Protein AF-A0A917EUC9-F1 (afdb_monomer_lite)

Radius of gyration: 24.05 Å; chains: 1; bounding box: 67×47×56 Å

Sequence (224 aa):
MANENFSINETIIDKQMNVYKEMVSLYQSEYKRFPTIQEVEQILATALKYQQSIDFKGNEGIEIHDVKIKTTKAKKTQFFKPGDIVAIPLNHGEIYGYGMILSGGPKKQDEDTYIKFTNIFTKEILNIIEFRKKEYKELFLLNCAFGSITARIWKIIGEVPYNPQSFKIPNFLQTLSSTERWVIIGGDVGNKRYAEKKEISELNPFGIFGNGSIEVMLYERFLD

Organism: NCBI:txid1347902

Secondary structure (DSSP, 8-state):
---------HHHHHHHHHHHHHHHHHHHHHHSSPPPHHHHHHHHHHHHHH-TT---TT-TT-----------PPP-PPP--TTEEEEEEEGGGTEEEEEEE-S--TT-TTS--EEEEEEEEESSPPPHHHHHTS---EEEEEEE--HHHHTTSSEEEEE----GGG-----EEEEETTTTEEEEE-SSTT-EEEPPTTTTTTSEEPSEEPHHHHHHHHHHHHH-

pLDDT: mean 82.32, std 14.9, range [30.39, 98.5]

InterPro domains:
  IPR029278 Immunity protein 26 [PF15428] (81-172)

Structure (mmCIF, N/CA/C/O backbone):
data_AF-A0A917EUC9-F1
#
_entry.id   AF-A0A917EUC9-F1
#
loop_
_atom_site.group_PDB
_atom_site.id
_atom_site.type_symbol
_atom_site.label_atom_id
_atom_site.label_alt_id
_atom_site.label_comp_id
_atom_site.label_asym_id
_atom_site.label_en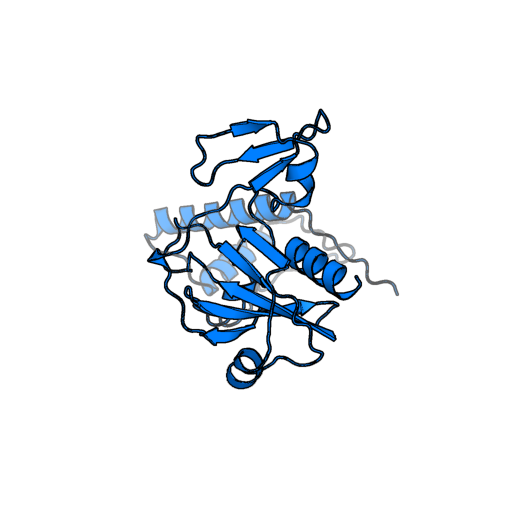tity_id
_atom_site.label_seq_id
_atom_site.pdbx_PDB_ins_code
_atom_site.Cartn_x
_atom_site.Cartn_y
_atom_site.Cartn_z
_atom_site.occupancy
_atom_site.B_iso_or_equiv
_atom_site.auth_seq_id
_atom_site.auth_comp_id
_atom_site.auth_asym_id
_atom_site.auth_atom_id
_atom_site.pdbx_PDB_model_num
ATOM 1 N N . MET A 1 1 ? -36.831 -10.463 0.110 1.00 32.91 1 MET A N 1
ATOM 2 C CA . MET A 1 1 ? -36.818 -9.046 0.528 1.00 32.91 1 MET A CA 1
ATOM 3 C C . MET A 1 1 ? -35.441 -8.507 0.203 1.00 32.91 1 MET A C 1
ATOM 5 O O . MET A 1 1 ? -34.469 -9.041 0.718 1.00 32.91 1 MET A O 1
ATOM 9 N N . ALA A 1 2 ? -35.354 -7.594 -0.763 1.00 30.39 2 ALA A N 1
ATOM 10 C CA . ALA A 1 2 ? -34.088 -7.024 -1.205 1.00 30.39 2 ALA A CA 1
ATOM 11 C C . ALA A 1 2 ? -33.608 -6.001 -0.168 1.00 30.39 2 ALA A C 1
ATOM 13 O O . ALA A 1 2 ? -34.372 -5.120 0.217 1.00 30.39 2 ALA A O 1
ATOM 14 N N . ASN A 1 3 ? -32.363 -6.140 0.290 1.00 32.25 3 ASN A N 1
ATOM 15 C CA . ASN A 1 3 ? -31.683 -5.089 1.038 1.00 32.25 3 ASN A CA 1
ATOM 16 C C . ASN A 1 3 ? -31.398 -3.943 0.063 1.00 32.25 3 ASN A C 1
ATOM 18 O O . ASN A 1 3 ? -30.508 -4.051 -0.780 1.00 32.25 3 ASN A O 1
ATOM 22 N N . GLU A 1 4 ? -32.165 -2.861 0.159 1.00 35.50 4 GLU A N 1
ATOM 23 C CA . GLU A 1 4 ? -31.801 -1.597 -0.472 1.00 35.50 4 GLU A CA 1
ATOM 24 C C . GLU A 1 4 ? -30.543 -1.064 0.222 1.00 35.50 4 GLU A C 1
ATOM 26 O O . GLU A 1 4 ? -30.579 -0.577 1.352 1.00 35.50 4 GLU A O 1
ATOM 31 N N . ASN A 1 5 ? -29.400 -1.197 -0.450 1.00 34.69 5 ASN A N 1
ATOM 32 C CA . ASN A 1 5 ? -28.169 -0.544 -0.034 1.00 34.69 5 ASN A CA 1
ATOM 33 C C . ASN A 1 5 ? -28.348 0.971 -0.194 1.00 34.69 5 ASN A C 1
ATOM 35 O O . ASN A 1 5 ? -28.251 1.503 -1.300 1.00 34.69 5 ASN A O 1
ATOM 39 N N . PHE A 1 6 ? -28.592 1.670 0.915 1.00 40.88 6 PHE A N 1
ATOM 40 C CA . PHE A 1 6 ? -28.474 3.124 0.980 1.00 40.88 6 PHE A CA 1
ATOM 41 C C . PHE A 1 6 ? -27.013 3.514 0.713 1.00 40.88 6 PHE A C 1
ATOM 43 O O . PHE A 1 6 ? -26.151 3.418 1.585 1.00 40.88 6 PHE A O 1
ATOM 50 N N . SER A 1 7 ? -26.725 3.944 -0.513 1.00 42.75 7 SER A N 1
ATOM 51 C CA . SER A 1 7 ? -25.471 4.612 -0.855 1.00 42.75 7 SER A CA 1
ATOM 52 C C . SER A 1 7 ? -25.486 6.008 -0.225 1.00 42.75 7 SER A C 1
ATOM 54 O O . SER A 1 7 ? -26.243 6.885 -0.642 1.00 42.75 7 SER A O 1
ATOM 56 N N . ILE A 1 8 ? -24.685 6.214 0.822 1.00 46.00 8 ILE A N 1
ATOM 57 C CA . ILE A 1 8 ? -24.459 7.547 1.385 1.00 46.00 8 ILE A CA 1
ATOM 58 C C . ILE A 1 8 ? -23.496 8.278 0.440 1.00 46.00 8 ILE A C 1
ATOM 60 O O . ILE A 1 8 ? -22.348 7.873 0.283 1.00 46.00 8 ILE A O 1
ATOM 64 N N . ASN A 1 9 ? -23.978 9.339 -0.209 1.00 58.91 9 ASN A N 1
ATOM 65 C CA . ASN A 1 9 ? -23.193 10.188 -1.109 1.00 58.91 9 ASN A CA 1
ATOM 66 C C . ASN A 1 9 ? -22.055 10.896 -0.338 1.00 58.91 9 ASN A C 1
ATOM 68 O O . ASN A 1 9 ? -22.304 11.473 0.722 1.00 58.91 9 ASN A O 1
ATOM 72 N N . GLU A 1 10 ? -20.834 10.908 -0.883 1.00 59.38 10 GLU A N 1
ATOM 73 C CA . GLU A 1 10 ? -19.650 11.579 -0.310 1.00 59.38 10 GLU A CA 1
ATOM 74 C C . GLU A 1 10 ? -19.914 13.047 0.061 1.00 59.38 10 GLU A C 1
ATOM 76 O O . GLU A 1 10 ? -19.517 13.510 1.126 1.00 59.38 10 GLU A O 1
ATOM 81 N N . THR A 1 11 ? -20.716 13.758 -0.735 1.00 64.56 11 THR A N 1
ATOM 82 C CA . THR A 1 11 ? -21.101 15.152 -0.454 1.00 64.56 11 THR A CA 1
ATOM 83 C C . THR A 1 11 ? -21.934 15.288 0.828 1.00 64.56 11 THR A C 1
ATOM 85 O O . THR A 1 11 ? -21.879 16.310 1.514 1.00 64.56 11 THR A O 1
ATOM 88 N N . ILE A 1 12 ? -22.741 14.278 1.162 1.00 65.31 12 ILE A N 1
ATOM 89 C CA . ILE A 1 12 ? -23.535 14.254 2.399 1.00 65.31 12 ILE A CA 1
ATOM 90 C C . ILE A 1 12 ? -22.614 13.991 3.594 1.00 65.31 12 ILE A C 1
ATOM 92 O O . ILE A 1 12 ? -22.764 14.648 4.626 1.00 65.31 12 ILE A O 1
ATOM 96 N N . ILE A 1 13 ? -21.637 13.095 3.435 1.00 63.81 13 ILE A N 1
ATOM 97 C CA . ILE A 1 13 ? -20.623 12.795 4.455 1.00 63.81 13 ILE A CA 1
ATOM 98 C C . ILE A 1 13 ? -19.806 14.050 4.774 1.00 63.81 13 ILE A C 1
ATOM 100 O O . ILE A 1 13 ? -19.664 14.402 5.943 1.00 63.81 13 ILE A O 1
ATOM 104 N N . ASP A 1 14 ? -19.344 14.776 3.757 1.00 67.44 14 ASP A N 1
ATOM 105 C CA . ASP A 1 14 ? -18.564 16.003 3.941 1.00 67.44 14 ASP A CA 1
ATOM 106 C C . ASP A 1 14 ? -19.355 17.094 4.665 1.00 67.44 14 ASP A C 1
ATOM 108 O O . ASP A 1 14 ? -18.850 17.733 5.592 1.00 67.44 14 ASP A O 1
ATOM 112 N N . LYS A 1 15 ? -20.628 17.283 4.296 1.00 71.38 15 LYS A N 1
ATOM 113 C CA . LYS A 1 15 ? -21.516 18.235 4.979 1.00 71.38 15 LYS A CA 1
ATOM 114 C C . LYS A 1 15 ? -21.714 17.868 6.447 1.00 71.38 15 LYS A C 1
ATOM 116 O O . LYS A 1 15 ? -21.592 18.739 7.304 1.00 71.38 15 LYS A O 1
ATOM 121 N N . GLN A 1 16 ? -21.974 16.597 6.751 1.00 72.75 16 GLN A N 1
ATOM 122 C CA . GLN A 1 16 ? -22.105 16.129 8.134 1.00 72.75 16 GLN A CA 1
ATOM 123 C C . GLN A 1 16 ? -20.800 16.328 8.909 1.00 72.75 16 GLN A C 1
ATOM 125 O O . GLN A 1 16 ? -20.812 16.838 10.027 1.00 72.75 16 GLN A O 1
ATOM 130 N N . MET A 1 17 ? -19.663 15.994 8.301 1.00 71.81 17 MET A N 1
ATOM 131 C CA . MET A 1 17 ? -18.351 16.133 8.924 1.00 71.81 17 MET A CA 1
ATOM 132 C C . MET A 1 17 ? -18.002 17.595 9.228 1.00 71.81 17 MET A C 1
ATOM 134 O O . MET A 1 17 ? -17.393 17.871 10.261 1.00 71.81 17 MET A O 1
ATOM 138 N N . ASN A 1 18 ? -18.432 18.538 8.389 1.00 77.38 18 ASN A N 1
ATOM 139 C CA . ASN A 1 18 ? -18.273 19.967 8.654 1.00 77.38 18 ASN A CA 1
ATOM 140 C C . ASN A 1 18 ? -19.112 20.437 9.848 1.00 77.38 18 ASN A C 1
ATOM 142 O O . ASN A 1 18 ? -18.581 21.143 10.700 1.00 77.38 18 ASN A O 1
ATOM 146 N N . VAL A 1 19 ? -20.359 19.972 9.979 1.00 79.06 19 VAL A N 1
ATOM 147 C CA . VAL A 1 19 ? -21.205 20.266 11.154 1.00 79.06 19 VAL A CA 1
ATOM 148 C C . VAL A 1 19 ? -20.565 19.736 12.442 1.00 79.06 19 VAL A C 1
ATOM 150 O O . VAL A 1 19 ? -20.519 20.439 13.450 1.00 79.06 19 VAL A O 1
ATOM 153 N N . TYR A 1 20 ? -20.004 18.522 12.414 1.00 79.44 20 TYR A N 1
ATOM 154 C CA . TYR A 1 20 ? -19.279 17.974 13.565 1.00 79.44 20 TYR A CA 1
ATOM 155 C C . TYR A 1 20 ? -18.040 18.800 13.926 1.00 79.44 20 TYR A C 1
ATOM 157 O O . TYR A 1 20 ? -17.802 19.057 15.106 1.00 79.44 20 TYR A O 1
ATOM 165 N N . LYS A 1 21 ? -17.256 19.2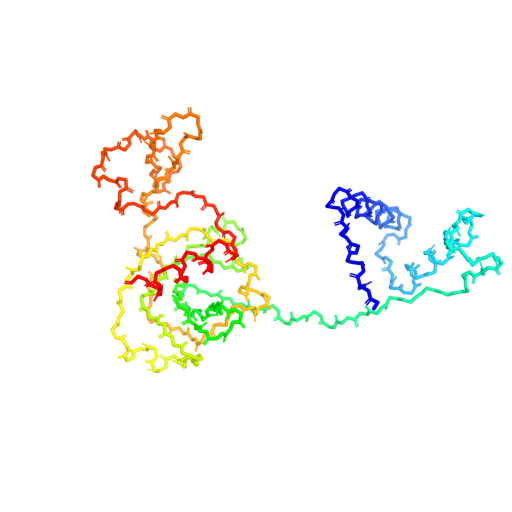30 12.930 1.00 82.25 21 LYS A N 1
ATOM 166 C CA . LYS A 1 21 ? -16.087 20.093 13.156 1.00 82.25 21 LYS A CA 1
ATOM 167 C C . LYS A 1 21 ? -16.493 21.423 13.782 1.00 82.25 21 LYS A C 1
ATOM 169 O O . LYS A 1 21 ? -15.885 21.824 14.767 1.00 82.25 21 LYS A O 1
ATOM 174 N N . GLU A 1 22 ? -17.530 22.062 13.253 1.00 86.75 22 GLU A N 1
ATOM 175 C CA . GLU A 1 22 ? -18.032 23.341 13.752 1.00 86.75 22 GLU A CA 1
ATOM 176 C C . GLU A 1 22 ? -18.546 23.229 15.192 1.00 86.75 22 GLU A C 1
ATOM 178 O O . GLU A 1 22 ? -18.143 24.015 16.048 1.00 86.75 22 GLU A O 1
ATOM 183 N N . MET A 1 23 ? -19.331 22.192 15.503 1.00 86.38 23 MET A N 1
ATOM 184 C CA . MET A 1 23 ? -19.761 21.896 16.874 1.00 86.38 23 MET A CA 1
ATOM 185 C C . MET A 1 23 ? -18.566 21.735 17.823 1.00 86.38 23 MET A C 1
ATOM 187 O O . MET A 1 23 ? -18.569 22.302 18.915 1.00 86.38 23 MET A O 1
ATOM 191 N N . VAL A 1 24 ? -17.539 20.972 17.430 1.00 84.75 24 VAL A N 1
ATOM 192 C CA . VAL A 1 24 ? -16.339 20.775 18.259 1.00 84.75 24 VAL A CA 1
ATOM 193 C C . VAL A 1 24 ? -15.589 22.093 18.449 1.00 84.75 24 VAL A C 1
ATOM 195 O O . VAL A 1 24 ? -15.162 22.383 19.565 1.00 84.75 24 VAL A O 1
ATOM 198 N N . SER A 1 25 ? -15.460 22.910 17.402 1.00 86.12 25 SER A N 1
ATOM 199 C CA . SER A 1 25 ? -14.826 24.228 17.483 1.00 86.12 25 SER A CA 1
ATOM 200 C C . SER A 1 25 ? -15.573 25.178 18.421 1.00 86.12 25 SER A C 1
ATOM 202 O O . SER A 1 25 ? -14.929 25.814 19.254 1.00 86.12 25 SER A O 1
ATOM 204 N N . LEU A 1 26 ? -16.906 25.229 18.350 1.00 89.12 26 LEU A N 1
ATOM 205 C CA . LEU A 1 26 ? -17.744 26.017 19.263 1.00 89.12 26 LEU A CA 1
ATOM 206 C C . LEU A 1 26 ? -17.619 25.523 20.709 1.00 89.12 26 LEU A C 1
ATOM 208 O O . LEU A 1 26 ? -17.442 26.306 21.639 1.00 89.12 26 LEU A O 1
ATOM 212 N N . TYR A 1 27 ? -17.634 24.207 20.916 1.00 91.06 27 TYR A N 1
ATOM 213 C CA . TYR A 1 27 ? -17.444 23.636 22.246 1.00 91.06 27 TYR A CA 1
ATOM 214 C C . TYR A 1 27 ? -16.072 24.017 22.826 1.00 91.06 27 TYR A C 1
ATOM 216 O O . TYR A 1 27 ? -15.947 24.386 23.993 1.00 91.06 27 TYR A O 1
ATOM 224 N N . GLN A 1 28 ? -15.023 23.979 22.005 1.00 89.31 28 GLN A N 1
ATOM 225 C CA . GLN A 1 28 ? -13.681 24.371 22.419 1.00 89.31 28 GLN A CA 1
ATOM 226 C C . GLN A 1 28 ? -13.538 25.865 22.700 1.00 89.31 28 GLN A C 1
ATOM 228 O O . GLN A 1 28 ? -12.804 26.228 23.623 1.00 89.31 28 GLN A O 1
ATOM 233 N N . SER A 1 29 ? -14.191 26.737 21.926 1.00 91.19 29 SER A N 1
ATOM 234 C CA . SER A 1 29 ? -14.115 28.180 22.157 1.00 91.19 29 SER A CA 1
ATOM 235 C C . SER A 1 29 ? -14.714 28.558 23.508 1.00 91.19 29 SER A C 1
ATOM 237 O O . SER A 1 29 ? -14.102 29.361 24.217 1.00 91.19 29 SER A O 1
ATOM 239 N N . GLU A 1 30 ? -15.825 27.923 23.883 1.00 93.12 30 GLU A N 1
ATOM 240 C CA . GLU A 1 30 ? -16.535 2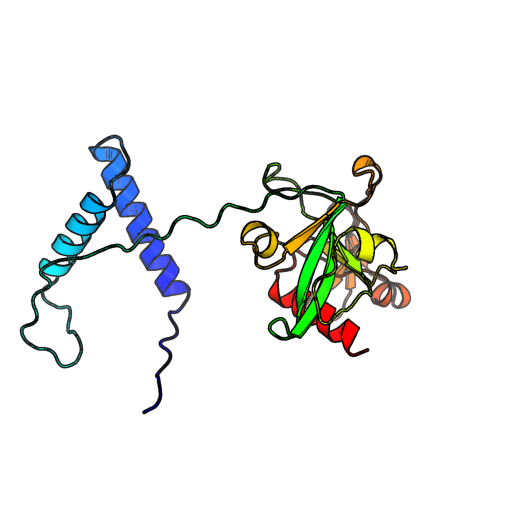8.151 25.145 1.00 93.12 30 GLU A CA 1
ATOM 241 C C . GLU A 1 30 ? -15.841 27.481 26.341 1.00 93.12 30 GLU A C 1
ATOM 243 O O . GLU A 1 30 ? -15.513 28.135 27.329 1.00 93.12 30 GLU A O 1
ATOM 248 N N . TYR A 1 31 ? -15.549 26.180 26.250 1.00 90.25 31 TYR A N 1
ATOM 249 C CA . TYR A 1 31 ? -15.114 25.376 27.401 1.00 90.25 31 TYR A CA 1
ATOM 250 C C . TYR A 1 31 ? -13.599 25.150 27.478 1.00 90.25 31 TYR A C 1
ATOM 252 O O . TYR A 1 31 ? -13.120 24.509 28.414 1.00 90.25 31 TYR A O 1
ATOM 260 N N . LYS A 1 32 ? -12.830 25.647 26.498 1.00 91.94 32 LYS A N 1
ATOM 261 C CA . LYS A 1 32 ? -11.361 25.506 26.395 1.00 91.94 32 LYS A CA 1
ATOM 262 C C . LYS A 1 32 ? -10.856 24.056 26.457 1.00 91.94 32 LYS A C 1
ATOM 264 O O . LYS A 1 32 ? -9.713 23.802 26.828 1.00 91.94 32 LYS A O 1
ATOM 269 N N . ARG A 1 33 ? -11.696 23.095 26.065 1.00 91.56 33 ARG A N 1
ATOM 270 C CA . ARG A 1 33 ? -11.371 21.664 25.953 1.00 91.56 33 ARG A CA 1
ATOM 271 C C . ARG A 1 33 ? -12.246 20.988 24.901 1.00 91.56 33 ARG A C 1
ATOM 273 O O . ARG A 1 33 ? -13.260 21.541 24.492 1.00 91.56 33 ARG A O 1
ATOM 280 N N . PHE A 1 34 ? -11.880 19.773 24.498 1.00 82.94 34 PHE A N 1
ATOM 281 C CA . PHE A 1 34 ? -12.740 18.933 23.660 1.00 82.94 34 PHE A CA 1
ATOM 282 C C . PHE A 1 34 ? -13.935 18.371 24.457 1.00 82.94 34 PHE A C 1
ATOM 284 O O . PHE A 1 34 ? -13.799 18.129 25.667 1.00 82.94 34 PHE A O 1
ATOM 291 N N . PRO A 1 35 ? -15.084 18.131 23.799 1.00 86.50 35 PRO A N 1
ATOM 292 C CA . PRO A 1 35 ? -16.201 17.431 24.416 1.00 86.50 35 PRO A CA 1
ATOM 293 C C . PRO A 1 35 ? -15.865 15.949 24.634 1.00 86.50 35 PRO A C 1
ATOM 295 O O . PRO A 1 35 ? -15.140 15.324 23.855 1.00 86.50 35 PRO A O 1
ATOM 298 N N . THR A 1 36 ? -16.407 15.378 25.701 1.00 90.56 36 THR A N 1
ATOM 299 C CA . THR A 1 36 ? -16.427 13.932 25.951 1.00 90.56 36 THR A CA 1
ATOM 300 C C . THR A 1 36 ? -17.494 13.251 25.091 1.00 90.56 36 THR A C 1
ATOM 302 O O . THR A 1 36 ? -18.388 13.903 24.555 1.00 90.56 36 THR A O 1
ATOM 305 N N . ILE A 1 37 ? -17.433 11.921 24.973 1.00 86.56 37 ILE A N 1
ATOM 306 C CA . ILE A 1 37 ? -18.429 11.148 24.210 1.00 86.56 37 ILE A CA 1
ATOM 307 C C . ILE A 1 37 ? -19.837 11.375 24.770 1.00 86.56 37 ILE A C 1
ATOM 309 O O . ILE A 1 37 ? -20.760 11.616 24.002 1.00 86.56 37 ILE A O 1
ATOM 313 N N . GLN A 1 38 ? -19.982 11.359 26.094 1.00 90.25 38 GLN A N 1
ATOM 314 C CA . GLN A 1 38 ? -21.258 11.564 26.777 1.00 90.25 38 GLN A CA 1
ATOM 315 C C . GLN A 1 38 ? -21.838 12.955 26.494 1.00 90.25 38 GLN A C 1
ATOM 317 O O . GLN A 1 38 ? -23.041 13.109 26.311 1.00 90.25 38 GLN A O 1
ATOM 322 N N . GLU A 1 39 ? -20.984 13.975 26.412 1.00 89.81 39 GLU A N 1
ATOM 323 C CA . GLU A 1 39 ? -21.415 15.335 26.079 1.00 89.81 39 GLU A CA 1
ATOM 324 C C . GLU A 1 39 ? -21.876 15.435 24.623 1.00 89.81 39 GLU A C 1
ATOM 326 O O . GLU A 1 39 ? -22.895 16.066 24.352 1.00 89.81 39 GLU A O 1
ATOM 331 N N . VAL A 1 40 ? -21.189 14.766 23.692 1.00 89.19 40 VAL A N 1
ATOM 332 C CA . VAL A 1 40 ? -21.635 14.689 22.291 1.00 89.19 40 VAL A CA 1
ATOM 333 C C . VAL A 1 40 ? -22.962 13.933 22.178 1.00 89.19 40 VAL A C 1
ATOM 335 O O . VAL A 1 40 ? -23.865 14.403 21.491 1.00 89.19 40 VAL A O 1
ATOM 338 N N . GLU A 1 41 ? -23.116 12.803 22.874 1.00 89.19 41 GLU A N 1
ATOM 339 C CA . GLU A 1 41 ? -24.379 12.052 22.948 1.00 89.19 41 GLU A CA 1
ATOM 340 C C . GLU A 1 41 ? -25.532 12.951 23.409 1.00 89.19 41 GLU A C 1
ATOM 342 O O . GLU A 1 41 ? -26.598 12.967 22.793 1.00 89.19 41 GLU A O 1
ATOM 347 N N . GLN A 1 42 ? -25.304 13.757 24.446 1.00 88.06 42 GLN A N 1
ATOM 348 C CA . GLN A 1 42 ? -26.322 14.638 25.004 1.00 88.06 42 GLN A CA 1
ATOM 349 C C . GLN A 1 42 ? -26.651 15.823 24.089 1.00 88.06 42 GLN A C 1
ATOM 351 O O . GLN A 1 42 ? -27.826 16.173 23.951 1.00 88.06 42 GLN A O 1
ATOM 356 N N . ILE A 1 43 ? -25.652 16.413 23.425 1.00 87.31 43 ILE A N 1
ATOM 357 C CA . ILE A 1 43 ? -25.862 17.467 22.419 1.00 87.31 43 ILE A CA 1
ATOM 358 C C . ILE A 1 43 ? -26.704 16.928 21.259 1.00 87.31 43 ILE A C 1
ATOM 360 O O . ILE A 1 43 ? -27.691 17.557 20.884 1.00 87.31 43 ILE A O 1
ATOM 364 N N . LEU A 1 44 ? -26.371 15.745 20.733 1.00 85.50 44 LEU A N 1
ATOM 365 C CA . LEU A 1 44 ? -27.114 15.115 19.639 1.00 85.50 44 LEU A CA 1
ATOM 366 C C . LEU A 1 44 ? -28.542 14.752 20.052 1.00 85.50 44 LEU A C 1
ATOM 368 O O . LEU A 1 44 ? -29.480 15.076 19.330 1.00 85.50 44 LEU A O 1
ATOM 372 N N . ALA A 1 45 ? -28.728 14.135 21.221 1.00 85.06 45 ALA A N 1
ATOM 373 C CA . ALA A 1 45 ? -30.057 13.813 21.736 1.00 85.06 45 ALA A CA 1
ATOM 374 C C . ALA A 1 45 ? -30.917 15.075 21.891 1.00 85.06 45 ALA A C 1
ATOM 376 O O . ALA A 1 45 ? -32.091 15.077 21.532 1.00 85.06 45 ALA A O 1
ATOM 377 N N . THR A 1 46 ? -30.323 16.166 22.379 1.00 83.50 46 THR A N 1
ATOM 378 C CA . THR A 1 46 ? -31.004 17.457 22.527 1.00 83.50 46 THR A CA 1
ATOM 379 C C . THR A 1 46 ? -31.369 18.048 21.167 1.00 83.50 46 THR A C 1
ATOM 381 O O . THR A 1 46 ? -32.521 18.414 20.953 1.00 83.50 46 THR A O 1
ATOM 384 N N . ALA A 1 47 ? -30.425 18.089 20.224 1.00 81.62 47 ALA A N 1
ATOM 385 C CA . ALA A 1 47 ? -30.652 18.614 18.881 1.00 81.62 47 ALA A CA 1
ATOM 386 C C . ALA A 1 47 ? -31.767 17.853 18.147 1.00 81.62 47 ALA A C 1
ATOM 388 O O . ALA A 1 47 ? -32.669 18.469 17.585 1.00 81.62 47 ALA A O 1
ATOM 389 N N . LEU A 1 48 ? -31.749 16.520 18.219 1.00 77.50 48 LEU A N 1
ATOM 390 C CA . LEU A 1 48 ? -32.753 15.668 17.587 1.00 77.50 48 LEU A CA 1
ATOM 391 C C . LEU A 1 48 ? -34.135 15.797 18.250 1.00 77.50 48 LEU A C 1
ATOM 393 O O . LEU A 1 48 ? -35.137 15.769 17.546 1.00 77.50 48 LEU A O 1
ATOM 397 N N . LYS A 1 49 ? -34.205 16.000 19.576 1.00 75.75 49 LYS A N 1
ATOM 398 C CA . LYS A 1 49 ? -35.465 16.283 20.294 1.00 75.75 49 LYS A CA 1
ATOM 399 C C . LYS A 1 49 ? -36.095 17.615 19.889 1.00 75.75 49 LYS A C 1
ATOM 401 O O . LYS A 1 49 ? -37.313 17.706 19.779 1.00 75.75 49 LYS A O 1
ATOM 406 N N . TYR A 1 50 ? -35.285 18.653 19.678 1.00 72.25 50 TYR A N 1
ATOM 407 C CA . TYR A 1 50 ? -35.783 19.963 19.239 1.00 72.25 50 TYR A CA 1
ATOM 408 C C . TYR A 1 50 ? -36.225 19.977 17.773 1.00 72.25 50 TYR A C 1
ATOM 410 O O . TYR A 1 50 ? -36.957 20.876 17.353 1.00 72.25 50 TYR A O 1
ATOM 418 N N . GLN A 1 51 ? -35.807 18.987 16.988 1.00 66.00 51 GLN A N 1
ATOM 419 C CA . GLN A 1 51 ? -36.157 18.884 15.585 1.00 66.00 51 GLN A CA 1
ATOM 420 C C . GLN A 1 51 ? -37.548 18.246 15.437 1.00 66.00 51 GLN A C 1
ATOM 422 O O . GLN A 1 51 ? -37.693 17.039 15.288 1.00 66.00 51 GLN A O 1
ATOM 427 N N . GLN A 1 52 ? -38.586 19.088 15.447 1.00 55.09 52 GLN A N 1
ATOM 428 C CA . GLN A 1 52 ? -40.007 18.693 15.380 1.00 55.09 52 GLN A CA 1
ATOM 429 C C . GLN A 1 52 ? -40.421 17.947 14.090 1.00 55.09 52 GLN A C 1
ATOM 431 O O . GLN A 1 52 ? -41.571 17.541 13.964 1.00 55.09 52 GLN A O 1
ATOM 436 N N . SER A 1 53 ? -39.519 17.796 13.115 1.00 55.53 53 SER A N 1
ATOM 437 C CA . SER A 1 53 ? -39.822 17.361 11.745 1.00 55.53 53 SER A CA 1
ATOM 438 C C . SER A 1 53 ? -39.024 16.149 11.260 1.00 55.53 53 SER A C 1
ATOM 440 O O . SER A 1 53 ? -38.976 15.899 10.053 1.00 55.53 53 SER A O 1
ATOM 442 N N . ILE A 1 54 ? -38.380 15.389 12.151 1.00 57.69 54 ILE A N 1
ATOM 443 C CA . ILE A 1 54 ? -37.756 14.125 11.737 1.00 57.69 54 ILE A CA 1
ATOM 444 C C . ILE A 1 54 ? -38.864 13.086 11.532 1.00 57.69 54 ILE A C 1
ATOM 446 O O . ILE A 1 54 ? -39.223 12.343 12.441 1.00 57.69 54 ILE A O 1
ATOM 450 N N . ASP A 1 55 ? -39.415 13.057 10.319 1.00 56.56 55 ASP A N 1
ATOM 451 C CA . ASP A 1 55 ? -40.330 12.011 9.870 1.00 56.56 55 ASP A CA 1
ATOM 452 C C . ASP A 1 55 ? -39.530 10.732 9.596 1.00 56.56 55 ASP A C 1
ATOM 454 O O . ASP A 1 55 ? -38.928 10.530 8.533 1.00 56.56 55 ASP A O 1
ATOM 458 N N . PHE A 1 56 ? -39.484 9.860 10.599 1.00 62.75 56 PHE A N 1
ATOM 459 C CA . PHE A 1 56 ? -39.041 8.489 10.414 1.00 62.75 56 PHE A CA 1
ATOM 460 C C . PHE A 1 56 ? -40.116 7.746 9.624 1.00 62.75 56 PHE A C 1
ATOM 462 O O . PHE A 1 56 ? -40.983 7.135 10.245 1.00 62.75 56 PHE A O 1
ATOM 469 N N . LYS A 1 57 ? -40.049 7.807 8.281 1.00 51.16 57 LYS A N 1
ATOM 470 C CA . LYS A 1 57 ? -40.981 7.169 7.325 1.00 51.16 57 LYS A CA 1
ATOM 471 C C . LYS A 1 57 ? -41.831 6.064 7.970 1.00 51.16 57 LYS A C 1
ATOM 473 O O . LYS A 1 57 ? -41.348 4.950 8.174 1.00 51.16 57 LYS A O 1
ATOM 478 N N . GLY A 1 58 ? -43.091 6.384 8.261 1.00 56.50 58 GLY A N 1
ATOM 479 C CA . GLY A 1 58 ? -44.082 5.426 8.759 1.00 56.50 58 GLY A CA 1
ATOM 480 C C . GLY A 1 58 ? -44.180 5.277 10.279 1.00 56.50 58 GLY A C 1
ATOM 481 O O . GLY A 1 58 ? -44.861 4.360 10.727 1.00 56.50 58 GLY A O 1
ATOM 482 N N . ASN A 1 59 ? -43.543 6.146 11.070 1.00 57.69 59 ASN A N 1
ATOM 483 C CA . ASN A 1 59 ? -43.640 6.116 12.528 1.00 57.69 59 ASN A CA 1
ATOM 484 C C . ASN A 1 59 ? -44.043 7.477 13.114 1.00 57.69 59 ASN A C 1
ATOM 486 O O . ASN A 1 59 ? -43.214 8.234 13.622 1.00 57.69 59 ASN A O 1
ATOM 490 N N . GLU A 1 60 ? -45.338 7.779 13.064 1.00 62.31 60 GLU A N 1
ATOM 491 C CA . GLU A 1 60 ? -45.904 8.913 13.796 1.00 62.31 60 GLU A CA 1
ATOM 492 C C . GLU A 1 60 ? -45.793 8.680 15.315 1.00 62.31 60 GLU A C 1
ATOM 494 O O . GLU A 1 60 ? -46.041 7.579 15.808 1.00 62.31 60 GLU A O 1
ATOM 499 N N . GLY A 1 61 ? -45.416 9.718 16.070 1.00 62.75 61 GLY A N 1
ATOM 500 C CA . GLY A 1 61 ? -45.395 9.680 17.539 1.00 62.75 61 GLY A CA 1
ATOM 501 C C . GLY A 1 61 ? -44.150 9.060 18.191 1.00 62.75 61 GLY A C 1
ATOM 502 O O . GLY A 1 61 ? -44.198 8.738 19.376 1.00 62.75 61 GLY A O 1
ATOM 503 N N . ILE A 1 62 ? -43.038 8.893 17.466 1.00 67.56 62 ILE A N 1
ATOM 504 C CA . ILE A 1 62 ? -41.765 8.465 18.070 1.00 67.56 62 ILE A CA 1
ATOM 505 C C . ILE A 1 62 ? -41.029 9.656 18.697 1.00 67.56 62 ILE A C 1
ATOM 507 O O . ILE A 1 62 ? -40.729 10.640 18.025 1.00 67.56 62 ILE A O 1
ATOM 511 N N . GLU A 1 63 ? -40.658 9.517 19.972 1.00 70.81 63 GLU A N 1
ATOM 512 C CA . GLU A 1 63 ? -39.746 10.420 20.679 1.00 70.81 63 GLU A CA 1
ATOM 513 C C . GLU A 1 63 ? -38.345 9.795 20.782 1.00 70.81 63 GLU A C 1
ATOM 515 O O . GLU A 1 63 ? -38.177 8.629 21.150 1.00 70.81 63 GLU A O 1
ATOM 520 N N . ILE A 1 64 ? -37.306 10.579 20.489 1.00 73.38 64 ILE A N 1
ATOM 521 C CA . ILE A 1 64 ? -35.916 10.159 20.693 1.00 73.38 64 ILE A CA 1
ATOM 522 C C . ILE A 1 64 ? -35.566 10.363 22.165 1.00 73.38 64 ILE A C 1
ATOM 524 O O . ILE A 1 64 ? -35.318 11.485 22.595 1.00 73.38 64 ILE A O 1
ATOM 528 N N . HIS A 1 65 ? -35.509 9.287 22.950 1.00 74.38 65 HIS A N 1
ATOM 529 C CA . HIS A 1 65 ? -35.159 9.381 24.372 1.00 74.38 65 HIS A CA 1
ATOM 530 C C . HIS A 1 65 ? -33.653 9.527 24.632 1.00 74.38 65 HIS A C 1
ATOM 532 O O . HIS A 1 65 ? -33.270 10.293 25.521 1.00 74.38 65 HIS A O 1
ATOM 538 N N . ASP A 1 66 ? -32.818 8.816 23.868 1.00 80.00 66 ASP A N 1
ATOM 539 C CA . ASP A 1 66 ? -31.375 8.677 24.097 1.00 80.00 66 ASP A CA 1
ATOM 540 C C . ASP A 1 66 ? -30.615 8.471 22.774 1.00 80.00 66 ASP A C 1
ATOM 542 O O . ASP A 1 66 ? -31.156 7.925 21.810 1.00 80.00 66 ASP A O 1
ATOM 546 N N . VAL A 1 67 ? -29.346 8.883 22.743 1.00 84.75 67 VAL A N 1
ATOM 547 C CA . VAL A 1 67 ? -28.407 8.668 21.632 1.00 84.75 67 VAL A CA 1
ATOM 548 C C . VAL A 1 67 ? -27.151 8.023 22.205 1.00 84.75 67 VAL A C 1
ATOM 550 O O . VAL A 1 67 ? -26.568 8.536 23.155 1.00 84.75 67 VAL A O 1
ATOM 553 N N . LYS A 1 68 ? -26.714 6.901 21.621 1.00 88.06 68 LYS A N 1
ATOM 554 C CA . LYS A 1 68 ? -25.518 6.171 22.064 1.00 88.06 68 LYS A CA 1
ATOM 555 C C . LYS A 1 68 ? -24.473 6.060 20.965 1.00 88.06 68 LYS A C 1
ATOM 557 O O . LYS A 1 68 ? -24.748 5.532 19.887 1.00 88.06 68 LYS A O 1
ATOM 562 N N . ILE A 1 69 ? -23.248 6.470 21.273 1.00 83.38 69 ILE A N 1
ATOM 563 C CA . ILE A 1 69 ? -22.070 6.308 20.427 1.00 83.38 69 ILE A CA 1
ATOM 564 C C . ILE A 1 69 ? -21.345 5.037 20.861 1.00 83.38 69 ILE A C 1
ATOM 566 O O . ILE A 1 69 ? -20.719 4.955 21.919 1.00 83.38 69 ILE A O 1
ATOM 570 N N . LYS A 1 70 ? -21.385 4.017 20.004 1.00 82.06 70 LYS A N 1
ATOM 571 C CA . LYS A 1 70 ? -20.554 2.825 20.187 1.00 82.06 70 LYS A CA 1
ATOM 572 C C . LYS A 1 70 ? -19.150 3.112 19.677 1.00 82.06 70 LYS A C 1
ATOM 574 O O . LYS A 1 70 ? -18.956 3.371 18.494 1.00 82.06 70 LYS A O 1
ATOM 579 N N . THR A 1 71 ? -18.167 3.021 20.567 1.00 72.38 71 THR A N 1
ATOM 580 C CA . THR A 1 71 ? -16.756 3.104 20.190 1.00 72.38 71 THR A CA 1
ATOM 581 C C . THR A 1 71 ? -16.145 1.715 20.095 1.00 72.38 71 THR A C 1
ATOM 583 O O . THR A 1 71 ? -16.420 0.820 20.892 1.00 72.38 71 THR A O 1
ATOM 586 N N . THR A 1 72 ? -15.277 1.530 19.111 1.00 69.56 72 THR A N 1
ATOM 587 C CA . THR A 1 72 ? -14.371 0.384 19.043 1.00 69.56 72 THR A CA 1
ATOM 588 C C . THR A 1 72 ? -12.959 0.895 19.251 1.00 69.56 72 THR A C 1
ATOM 590 O O . THR A 1 72 ? -12.613 1.946 18.709 1.00 69.56 72 THR A O 1
ATOM 593 N N . LYS A 1 73 ? -12.123 0.164 20.002 1.00 61.09 73 LYS A N 1
ATOM 594 C CA . LYS A 1 73 ? -10.698 0.508 20.112 1.00 61.09 73 LYS A CA 1
ATOM 595 C C . LYS A 1 73 ? -10.130 0.681 18.708 1.00 61.09 73 LYS A C 1
ATOM 597 O O . LYS A 1 73 ? -10.255 -0.229 17.886 1.00 61.09 73 LYS A O 1
ATOM 602 N N . ALA A 1 74 ? -9.498 1.827 18.461 1.00 59.03 74 ALA A N 1
ATOM 603 C CA . ALA A 1 74 ? -8.748 2.036 17.236 1.00 59.03 74 ALA A CA 1
ATOM 604 C C . ALA A 1 74 ? -7.803 0.842 17.052 1.00 59.03 74 ALA A C 1
ATOM 606 O O . ALA A 1 74 ? -7.057 0.481 17.972 1.00 59.03 74 ALA A O 1
ATOM 607 N N . LYS A 1 75 ? -7.885 0.172 15.895 1.00 58.31 75 LYS A N 1
ATOM 608 C CA . LYS A 1 75 ? -6.941 -0.899 15.567 1.00 58.31 75 LYS A CA 1
ATOM 609 C C . LYS A 1 75 ? -5.544 -0.298 15.703 1.00 58.31 75 LYS A C 1
ATOM 611 O O . LYS A 1 75 ? -5.293 0.765 15.146 1.00 58.31 75 LYS A O 1
ATOM 616 N N . LYS A 1 76 ? -4.660 -0.942 16.477 1.00 64.06 76 LYS A N 1
ATOM 617 C CA . LYS A 1 76 ? -3.270 -0.487 16.643 1.00 64.06 76 LYS A CA 1
ATOM 618 C C . LYS A 1 76 ? -2.691 -0.211 15.256 1.00 64.06 76 LYS A C 1
ATOM 620 O O . LYS A 1 76 ? -2.523 -1.162 14.492 1.00 64.06 76 LYS A O 1
ATOM 625 N N . THR A 1 77 ? -2.382 1.043 14.950 1.00 74.31 77 THR A N 1
ATOM 626 C CA . THR A 1 77 ? -1.767 1.429 13.681 1.00 74.31 77 THR A CA 1
ATOM 627 C C . THR A 1 77 ? -0.535 0.561 13.453 1.00 74.31 77 THR A C 1
ATOM 629 O O . THR A 1 77 ? 0.296 0.402 14.354 1.00 74.31 77 THR A O 1
ATOM 632 N N . GLN A 1 78 ? -0.451 -0.095 12.301 1.00 83.94 78 GLN A N 1
ATOM 633 C CA . GLN A 1 78 ? 0.759 -0.818 11.939 1.00 83.94 78 GLN A CA 1
ATOM 634 C C . GLN A 1 78 ? 1.811 0.191 11.492 1.00 83.94 78 GLN A C 1
ATOM 636 O O . GLN A 1 78 ? 1.599 0.959 10.557 1.00 83.94 78 GLN A O 1
ATOM 641 N N . PHE A 1 79 ? 2.930 0.209 12.210 1.00 87.81 79 PHE A N 1
ATOM 642 C CA . PHE A 1 79 ? 4.107 0.960 11.804 1.00 87.81 79 PHE A CA 1
ATOM 643 C C . PHE A 1 79 ? 4.871 0.154 10.762 1.00 87.81 79 PHE A C 1
ATOM 645 O O . PHE A 1 79 ? 4.962 -1.067 10.884 1.00 87.81 79 PHE A O 1
ATOM 652 N N . PHE A 1 80 ? 5.414 0.855 9.775 1.00 91.69 80 PHE A N 1
ATOM 653 C CA . PHE A 1 80 ? 6.252 0.282 8.736 1.00 91.69 80 PHE A CA 1
ATOM 654 C C . PHE A 1 80 ? 7.500 1.134 8.532 1.00 91.69 80 PHE A C 1
ATOM 656 O O . PHE A 1 80 ? 7.536 2.308 8.927 1.00 91.69 80 PHE A O 1
ATOM 663 N N . LYS A 1 81 ? 8.514 0.532 7.924 1.00 92.75 81 LYS A N 1
ATOM 664 C CA . LYS A 1 81 ? 9.783 1.160 7.568 1.00 92.75 81 LYS A CA 1
ATOM 665 C C . LYS A 1 81 ? 10.300 0.617 6.228 1.00 92.75 81 LYS A C 1
ATOM 667 O O . LYS A 1 81 ? 9.881 -0.459 5.799 1.00 92.75 81 LYS A O 1
ATOM 672 N N . PRO A 1 82 ? 11.227 1.330 5.572 1.00 94.62 82 PRO A N 1
ATOM 673 C CA . PRO A 1 82 ? 11.935 0.798 4.415 1.00 94.62 82 PRO A CA 1
ATOM 674 C C . PRO A 1 82 ? 12.563 -0.575 4.697 1.00 94.62 82 PRO A C 1
ATOM 676 O O . PRO A 1 82 ? 13.116 -0.793 5.774 1.00 94.62 82 PRO A O 1
ATOM 679 N N . GLY A 1 83 ? 12.480 -1.485 3.727 1.00 94.94 83 GLY A N 1
ATOM 680 C CA . GLY A 1 83 ? 12.905 -2.883 3.839 1.00 94.94 83 GLY A CA 1
ATOM 681 C C . GLY A 1 83 ? 11.810 -3.843 4.312 1.00 94.94 83 GLY A C 1
ATOM 682 O O . GLY A 1 83 ? 11.956 -5.054 4.130 1.00 94.94 83 GLY A O 1
ATOM 683 N N . ASP A 1 84 ? 10.701 -3.345 4.867 1.00 97.00 84 ASP A N 1
ATOM 684 C CA . ASP A 1 84 ? 9.561 -4.193 5.219 1.00 97.00 84 ASP A CA 1
ATOM 685 C C . ASP A 1 84 ? 8.933 -4.816 3.962 1.00 97.00 84 ASP A C 1
ATOM 687 O O . ASP A 1 84 ? 8.730 -4.154 2.941 1.00 97.00 84 ASP A O 1
ATOM 691 N N . ILE A 1 85 ? 8.596 -6.101 4.066 1.00 98.06 85 ILE A N 1
ATOM 692 C CA . ILE A 1 85 ? 7.813 -6.855 3.094 1.00 98.06 85 ILE A CA 1
ATOM 693 C C . ILE A 1 85 ? 6.363 -6.877 3.547 1.00 98.06 85 ILE A C 1
ATOM 695 O O . ILE A 1 85 ? 6.047 -7.280 4.673 1.00 98.06 85 ILE A O 1
ATOM 699 N N . VAL A 1 86 ? 5.478 -6.488 2.641 1.00 97.69 86 VAL A N 1
ATOM 700 C CA . VAL A 1 86 ? 4.039 -6.452 2.843 1.00 97.69 86 VAL A CA 1
ATOM 701 C C . VAL A 1 86 ? 3.354 -7.503 1.972 1.00 97.69 86 VAL A C 1
ATOM 703 O O . VAL A 1 86 ? 3.629 -7.601 0.781 1.00 97.69 86 VAL A O 1
ATOM 706 N N . ALA A 1 87 ? 2.469 -8.291 2.580 1.00 98.19 87 ALA A N 1
ATOM 707 C CA . ALA A 1 87 ? 1.553 -9.201 1.907 1.00 98.19 87 ALA A CA 1
ATOM 708 C C . ALA A 1 87 ? 0.225 -8.490 1.630 1.00 98.19 87 ALA A C 1
ATOM 710 O O . ALA A 1 87 ? -0.357 -7.863 2.524 1.00 98.19 87 ALA A O 1
ATOM 711 N N . ILE A 1 88 ? -0.247 -8.608 0.396 1.00 98.19 88 ILE A N 1
ATOM 712 C CA . ILE A 1 88 ? -1.369 -7.854 -0.158 1.00 98.19 88 ILE A CA 1
ATOM 713 C C . ILE A 1 88 ? -2.444 -8.865 -0.549 1.00 98.19 88 ILE A C 1
ATOM 715 O O . ILE A 1 88 ? -2.177 -9.691 -1.422 1.00 98.19 88 ILE A O 1
ATOM 719 N N . PRO A 1 89 ? -3.621 -8.862 0.099 1.00 96.44 89 PRO A N 1
ATOM 720 C CA . PRO A 1 89 ? -4.711 -9.744 -0.288 1.00 96.44 89 PRO A CA 1
ATOM 721 C C . PRO A 1 89 ? -5.232 -9.348 -1.672 1.00 96.44 89 PRO A C 1
ATOM 723 O O . PRO A 1 89 ? -5.568 -8.193 -1.909 1.00 96.44 89 PRO A O 1
ATOM 726 N N . LEU A 1 90 ? -5.316 -10.322 -2.567 1.00 93.81 90 LEU A N 1
ATOM 727 C CA . LEU A 1 90 ? -5.862 -10.217 -3.914 1.00 93.81 90 LEU A CA 1
ATOM 728 C C . LEU A 1 90 ? -7.074 -11.139 -4.019 1.00 93.81 90 LEU A C 1
ATOM 730 O O . LEU A 1 90 ? -7.165 -12.130 -3.290 1.00 93.81 90 LEU A O 1
ATOM 734 N N . ASN A 1 91 ? -8.004 -10.810 -4.915 1.00 91.69 91 ASN A N 1
ATOM 735 C CA . ASN A 1 91 ? -9.241 -11.568 -5.114 1.00 91.69 91 ASN A CA 1
ATOM 736 C C . ASN A 1 91 ? -9.932 -11.932 -3.785 1.00 91.69 91 ASN A C 1
ATOM 738 O O . ASN A 1 91 ? -10.069 -13.099 -3.431 1.00 91.69 91 ASN A O 1
ATOM 742 N N . HIS A 1 92 ? -10.260 -10.915 -2.981 1.00 85.00 92 HIS A N 1
ATOM 743 C CA . HIS A 1 92 ? -10.881 -11.085 -1.660 1.00 85.00 92 HIS A CA 1
ATOM 744 C C . HIS A 1 92 ? -10.083 -11.946 -0.656 1.00 85.00 92 HIS A C 1
ATOM 746 O O . HIS A 1 92 ? -10.645 -12.446 0.317 1.00 85.00 92 HIS A O 1
ATOM 752 N N . GLY A 1 93 ? -8.764 -12.062 -0.838 1.00 86.31 93 GLY A N 1
ATOM 753 C CA . GLY A 1 93 ? -7.869 -12.789 0.065 1.00 86.31 93 GLY A CA 1
ATOM 754 C C . GLY A 1 93 ? -7.654 -14.257 -0.299 1.00 86.31 93 GLY A C 1
ATOM 755 O O . GLY A 1 93 ? -7.077 -14.987 0.500 1.00 86.31 93 GLY A O 1
ATOM 756 N N . GLU A 1 94 ? -8.082 -14.694 -1.484 1.00 89.75 94 GLU A N 1
ATOM 757 C CA . GLU A 1 94 ? -7.786 -16.040 -1.991 1.00 89.75 94 GLU A CA 1
ATOM 758 C C . GLU A 1 94 ? -6.316 -16.212 -2.399 1.00 89.75 94 GLU A C 1
ATOM 760 O O . GLU A 1 94 ? -5.785 -17.326 -2.410 1.00 89.75 94 GLU A O 1
ATOM 765 N N . ILE A 1 95 ? -5.662 -15.107 -2.765 1.00 97.12 95 ILE A N 1
ATOM 766 C CA . ILE A 1 95 ? -4.270 -15.057 -3.210 1.00 97.12 95 ILE A CA 1
ATOM 767 C C . ILE A 1 95 ? -3.598 -13.852 -2.563 1.00 97.12 95 ILE A C 1
ATOM 769 O O . ILE A 1 95 ? -4.235 -12.841 -2.285 1.00 97.12 95 ILE A O 1
ATOM 773 N N . TYR A 1 96 ? -2.296 -13.948 -2.338 1.00 98.25 96 TYR A N 1
ATOM 774 C CA . TYR A 1 96 ? -1.476 -12.877 -1.802 1.00 98.25 96 TYR A CA 1
ATOM 775 C C . TYR A 1 96 ? -0.365 -12.514 -2.775 1.00 98.25 96 TYR A C 1
ATOM 777 O O . TYR A 1 96 ? 0.426 -13.378 -3.153 1.00 98.25 96 TYR A O 1
ATOM 785 N N . GLY A 1 97 ? -0.305 -11.235 -3.140 1.00 98.25 97 GLY A N 1
ATOM 786 C CA . GLY A 1 97 ? 0.861 -10.611 -3.763 1.00 98.25 97 GLY A CA 1
ATOM 787 C C . GLY A 1 97 ? 1.771 -9.983 -2.708 1.00 98.25 97 GLY A C 1
ATOM 788 O O . GLY A 1 97 ? 1.384 -9.843 -1.543 1.00 98.25 97 GLY A O 1
ATOM 789 N N . TYR A 1 98 ? 2.980 -9.587 -3.103 1.00 98.50 98 TYR A N 1
ATOM 790 C CA . TYR A 1 98 ? 3.957 -9.025 -2.169 1.00 98.50 98 TYR A CA 1
ATOM 791 C C . TYR A 1 98 ? 4.618 -7.760 -2.706 1.00 98.50 98 TYR A C 1
ATOM 793 O O . TYR A 1 98 ? 4.880 -7.623 -3.902 1.00 98.50 98 TYR A O 1
ATOM 801 N N . GLY A 1 99 ? 4.932 -6.846 -1.791 1.00 97.88 99 GLY A N 1
ATOM 802 C CA . GLY A 1 99 ? 5.718 -5.651 -2.072 1.00 97.88 99 GLY A CA 1
ATOM 803 C C . GLY A 1 99 ? 6.775 -5.397 -1.005 1.00 97.88 99 GLY A C 1
ATOM 804 O O . GLY A 1 99 ? 6.638 -5.838 0.134 1.00 97.88 99 GLY A O 1
ATOM 805 N N . MET A 1 100 ? 7.837 -4.685 -1.370 1.00 97.31 100 MET A N 1
ATOM 806 C CA . MET A 1 100 ? 8.874 -4.210 -0.458 1.00 97.31 100 MET A CA 1
ATOM 807 C C . MET A 1 100 ? 8.841 -2.689 -0.399 1.00 97.31 100 MET A C 1
ATOM 809 O O . MET A 1 100 ? 8.883 -2.021 -1.434 1.00 97.31 100 MET A O 1
ATOM 813 N N . ILE A 1 101 ? 8.810 -2.149 0.812 1.00 95.88 101 ILE A N 1
ATOM 814 C CA . ILE A 1 101 ? 8.806 -0.707 1.049 1.00 95.88 101 ILE A CA 1
ATOM 815 C C . ILE A 1 101 ? 10.214 -0.158 0.809 1.00 95.88 101 ILE A C 1
ATOM 817 O O . ILE A 1 101 ? 11.184 -0.650 1.384 1.00 95.88 101 ILE A O 1
ATOM 821 N N . LEU A 1 102 ? 10.329 0.860 -0.039 1.00 94.56 102 LEU A N 1
ATOM 822 C CA . LEU A 1 102 ? 11.596 1.493 -0.419 1.00 94.56 102 LEU A CA 1
ATOM 823 C C . LEU A 1 102 ? 11.831 2.810 0.327 1.00 94.56 102 LEU A C 1
ATOM 825 O O . LEU A 1 102 ? 12.959 3.132 0.689 1.00 94.56 102 LEU A O 1
ATOM 829 N N . SER A 1 103 ? 10.769 3.561 0.607 1.00 92.38 103 SER A N 1
ATOM 830 C CA . SER A 1 103 ? 10.838 4.844 1.314 1.00 92.38 103 SER A CA 1
ATOM 831 C C . SER A 1 103 ? 9.548 5.138 2.081 1.00 92.38 103 SER A C 1
ATOM 833 O O . SER A 1 103 ? 8.566 4.401 1.973 1.00 92.38 103 SER A O 1
ATOM 835 N N . GLY A 1 104 ? 9.549 6.240 2.833 1.00 86.06 104 GLY A N 1
ATOM 836 C CA . GLY A 1 104 ? 8.386 6.715 3.570 1.00 86.06 104 GLY A CA 1
ATOM 837 C C . GLY A 1 104 ? 8.210 6.037 4.928 1.00 86.06 104 GLY A C 1
ATOM 838 O O . GLY A 1 104 ? 9.093 5.345 5.448 1.00 86.06 104 GLY A O 1
ATOM 839 N N . GLY A 1 105 ? 7.060 6.287 5.546 1.00 74.25 105 GLY A N 1
ATOM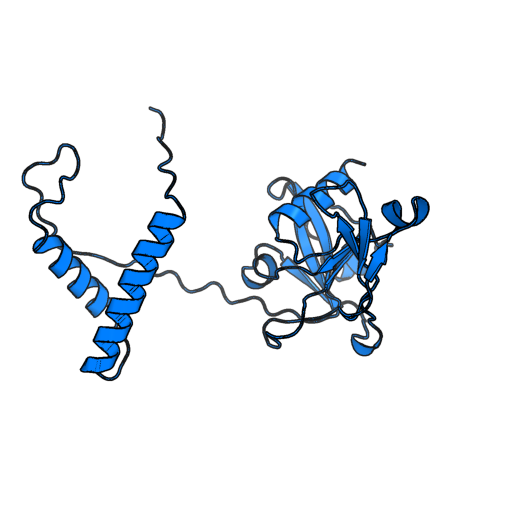 840 C CA . GLY A 1 105 ? 6.729 5.782 6.873 1.00 74.25 105 GLY A CA 1
ATOM 841 C C . GLY A 1 105 ? 5.753 6.697 7.606 1.00 74.25 105 GLY A C 1
ATOM 842 O O . GLY A 1 105 ? 5.801 7.913 7.444 1.00 74.25 105 GLY A O 1
ATOM 843 N N . PRO A 1 106 ? 4.923 6.169 8.519 1.00 66.56 106 PRO A N 1
ATOM 844 C CA . PRO A 1 106 ? 3.919 6.968 9.226 1.00 66.56 106 PRO A CA 1
ATOM 845 C C . PRO A 1 106 ? 4.529 8.017 10.176 1.00 66.56 106 PRO A C 1
ATOM 847 O O . PRO A 1 106 ? 3.818 8.890 10.666 1.00 66.56 106 PRO A O 1
ATOM 850 N N . LYS A 1 107 ? 5.840 7.937 10.455 1.00 67.25 107 LYS A N 1
ATOM 851 C CA . LYS A 1 107 ? 6.595 8.937 11.231 1.00 67.25 107 LYS A CA 1
ATOM 852 C C . LYS A 1 107 ? 7.163 10.078 10.381 1.00 67.25 107 LYS A C 1
ATOM 854 O O . LYS A 1 107 ? 7.658 11.044 10.948 1.00 67.25 107 LYS A O 1
ATOM 859 N N . LYS A 1 108 ? 7.122 9.954 9.056 1.00 67.06 108 LYS A N 1
ATOM 860 C CA . LYS A 1 108 ? 7.667 10.917 8.104 1.00 67.06 108 LYS A CA 1
ATOM 861 C C . LYS A 1 108 ? 6.561 11.323 7.135 1.00 67.06 108 LYS A C 1
ATOM 863 O O . LYS A 1 108 ? 6.511 10.850 6.009 1.00 67.06 108 LYS A O 1
ATOM 868 N N . GLN A 1 109 ? 5.630 12.135 7.634 1.00 57.97 109 GLN A N 1
ATOM 869 C CA . GLN A 1 109 ? 4.390 12.472 6.924 1.00 57.97 109 GLN A CA 1
ATOM 870 C C . GLN A 1 109 ? 4.627 13.214 5.598 1.00 57.97 109 GLN A C 1
ATOM 872 O O . GLN A 1 109 ? 3.762 13.157 4.732 1.00 57.97 109 GLN A O 1
ATOM 877 N N . ASP A 1 110 ? 5.805 13.821 5.428 1.00 63.09 110 ASP A N 1
ATOM 878 C CA . ASP A 1 110 ? 6.188 14.565 4.223 1.00 63.09 110 ASP A CA 1
ATOM 879 C C . ASP A 1 110 ? 6.976 13.723 3.198 1.00 63.09 110 ASP A C 1
ATOM 881 O O . ASP A 1 110 ? 7.337 14.229 2.139 1.00 63.09 110 ASP A O 1
ATOM 885 N N . GLU A 1 111 ? 7.282 12.451 3.494 1.00 75.94 111 GLU A N 1
ATOM 886 C CA . GLU A 1 111 ? 7.991 11.565 2.561 1.00 75.94 111 GLU A CA 1
ATOM 887 C C . GLU A 1 111 ? 7.014 10.647 1.812 1.00 75.94 111 GLU A C 1
ATOM 889 O O . GLU A 1 111 ? 6.285 9.853 2.416 1.00 75.94 111 GLU A O 1
ATOM 894 N N . ASP A 1 112 ? 7.072 10.698 0.478 1.00 87.62 112 ASP A N 1
ATOM 895 C CA . ASP A 1 112 ? 6.397 9.745 -0.405 1.00 87.62 112 ASP A CA 1
ATOM 896 C C . ASP A 1 112 ? 6.745 8.291 -0.039 1.00 87.62 112 ASP A C 1
ATOM 898 O O . ASP A 1 112 ? 7.894 7.941 0.274 1.00 87.62 112 ASP A O 1
ATOM 902 N N . THR A 1 113 ? 5.744 7.412 -0.122 1.00 92.00 113 THR A N 1
ATOM 903 C CA . THR A 1 113 ? 5.912 5.980 0.148 1.00 92.00 113 THR A CA 1
ATOM 904 C C . THR A 1 113 ? 6.041 5.221 -1.163 1.00 92.00 113 THR A C 1
ATOM 906 O O . THR A 1 113 ? 5.044 4.902 -1.806 1.00 92.00 113 THR A O 1
ATOM 909 N N . TYR A 1 114 ? 7.272 4.893 -1.550 1.00 93.88 114 TYR A N 1
ATOM 910 C CA . TYR A 1 114 ? 7.525 4.058 -2.719 1.00 93.88 114 TYR A CA 1
ATOM 911 C C . TYR A 1 114 ? 7.561 2.579 -2.331 1.00 93.88 114 TYR A C 1
ATOM 913 O O . TYR A 1 114 ? 8.224 2.188 -1.365 1.00 93.88 114 TYR A O 1
ATOM 921 N N . ILE A 1 115 ? 6.865 1.744 -3.101 1.00 96.06 115 ILE A N 1
ATOM 922 C CA . ILE A 1 115 ? 6.826 0.289 -2.920 1.00 96.06 115 ILE A CA 1
ATOM 923 C C . ILE A 1 115 ? 7.171 -0.363 -4.257 1.00 96.06 115 ILE A C 1
ATOM 925 O O . ILE A 1 115 ? 6.590 -0.009 -5.284 1.00 96.06 115 ILE A O 1
ATOM 929 N N . LYS A 1 116 ? 8.101 -1.326 -4.240 1.00 96.38 116 LYS A N 1
ATOM 930 C CA . LYS A 1 116 ? 8.297 -2.247 -5.370 1.00 96.38 116 LYS A CA 1
ATOM 931 C C . LYS A 1 116 ? 7.475 -3.505 -5.161 1.00 96.38 116 LYS A C 1
ATOM 933 O O . LYS A 1 116 ? 7.514 -4.093 -4.081 1.00 96.38 116 LYS A O 1
ATOM 938 N N . PHE A 1 117 ? 6.774 -3.940 -6.191 1.00 98.00 117 PHE A N 1
ATOM 939 C CA . PHE A 1 117 ? 5.930 -5.126 -6.171 1.00 98.00 117 PHE A CA 1
ATOM 940 C C . PHE A 1 117 ? 6.630 -6.286 -6.868 1.00 98.00 117 PHE A C 1
ATOM 942 O O . PHE A 1 117 ? 7.400 -6.078 -7.808 1.00 98.00 117 PHE A O 1
ATOM 949 N N . THR A 1 118 ? 6.411 -7.505 -6.384 1.00 97.81 118 THR A N 1
ATOM 950 C CA . THR A 1 118 ? 7.134 -8.692 -6.851 1.00 97.81 118 THR A CA 1
ATOM 951 C C . THR A 1 118 ? 6.231 -9.669 -7.584 1.00 97.81 118 THR A C 1
ATOM 953 O O . THR A 1 118 ? 5.018 -9.669 -7.409 1.00 97.81 118 THR A O 1
ATOM 956 N N . ASN A 1 119 ? 6.842 -10.552 -8.371 1.00 97.38 119 ASN A N 1
ATOM 957 C CA . ASN A 1 119 ? 6.152 -11.632 -9.079 1.00 97.38 119 ASN A CA 1
ATOM 958 C C . ASN A 1 119 ? 5.841 -12.862 -8.201 1.00 97.38 119 ASN A C 1
ATOM 960 O O . ASN A 1 119 ? 5.658 -13.960 -8.726 1.00 97.38 119 ASN A O 1
ATOM 964 N N . ILE A 1 120 ? 5.841 -12.720 -6.872 1.00 97.88 120 ILE A N 1
ATOM 965 C CA . ILE A 1 120 ? 5.467 -13.811 -5.969 1.00 97.88 120 ILE A CA 1
ATOM 966 C C . ILE A 1 120 ? 3.967 -13.733 -5.712 1.00 97.88 120 ILE A C 1
ATOM 968 O O . ILE A 1 120 ? 3.471 -12.717 -5.230 1.00 97.88 120 ILE A O 1
ATOM 972 N N . PHE A 1 121 ? 3.287 -14.857 -5.930 1.00 97.94 121 PHE A N 1
ATOM 973 C CA . PHE A 1 121 ? 1.881 -15.036 -5.593 1.00 97.94 121 PHE A CA 1
ATOM 974 C C . PHE A 1 121 ? 1.677 -16.354 -4.852 1.00 97.94 121 PHE A C 1
ATOM 976 O O . PHE A 1 121 ? 2.197 -17.395 -5.263 1.00 97.94 121 PHE A O 1
ATOM 983 N N . THR A 1 122 ? 0.946 -16.326 -3.741 1.00 97.81 122 THR A N 1
ATOM 984 C CA . THR A 1 122 ? 0.704 -17.518 -2.913 1.00 97.81 122 THR A CA 1
ATOM 985 C C . THR A 1 122 ? -0.718 -17.549 -2.371 1.00 97.81 122 THR A C 1
ATOM 987 O O . THR A 1 122 ? -1.306 -16.508 -2.115 1.00 97.81 122 THR A O 1
ATOM 990 N N . LYS A 1 123 ? -1.274 -18.746 -2.154 1.00 96.81 123 LYS A N 1
ATOM 991 C CA . LYS A 1 123 ? -2.605 -18.908 -1.532 1.00 96.81 123 LYS A CA 1
ATOM 992 C C . LYS A 1 123 ? -2.620 -18.567 -0.041 1.00 96.81 123 LYS A C 1
ATOM 994 O O . LYS A 1 123 ? -3.639 -18.166 0.499 1.00 96.81 123 LYS A O 1
ATOM 999 N N . GLU A 1 124 ? -1.478 -18.720 0.621 1.00 95.12 124 GLU A N 1
ATOM 1000 C CA . GLU A 1 124 ? -1.299 -18.386 2.033 1.00 95.12 124 GLU A CA 1
ATOM 1001 C C . GLU A 1 124 ? -0.202 -17.338 2.191 1.00 95.12 124 GLU A C 1
ATOM 1003 O O . GLU A 1 124 ? 0.726 -17.273 1.380 1.00 95.12 124 GLU A O 1
ATOM 1008 N N . ILE A 1 125 ? -0.295 -16.522 3.242 1.00 96.62 125 ILE A N 1
ATOM 1009 C CA . ILE A 1 125 ? 0.716 -15.506 3.543 1.00 96.62 125 ILE A CA 1
ATOM 1010 C C . ILE A 1 12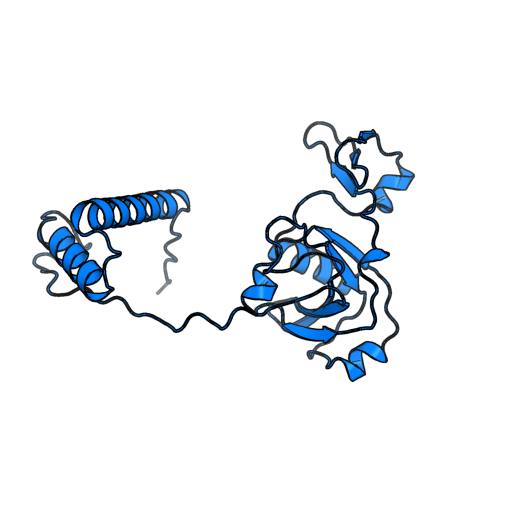5 ? 2.012 -16.195 3.968 1.00 96.62 125 ILE A C 1
ATOM 1012 O O . ILE A 1 125 ? 2.053 -16.858 5.004 1.00 96.62 125 ILE A O 1
ATOM 1016 N N . LEU A 1 126 ? 3.084 -15.957 3.217 1.00 93.50 126 LEU A N 1
ATOM 1017 C CA . LEU A 1 126 ? 4.424 -16.400 3.576 1.00 93.50 126 LEU A CA 1
ATOM 1018 C C . LEU A 1 126 ? 4.905 -15.695 4.844 1.00 93.50 126 LEU A C 1
ATOM 1020 O O . LEU A 1 126 ? 4.686 -14.495 5.040 1.00 93.50 126 LEU A O 1
ATOM 1024 N N . ASN A 1 127 ? 5.651 -16.413 5.676 1.00 94.88 127 ASN A N 1
ATOM 1025 C CA . ASN A 1 127 ? 6.507 -15.758 6.654 1.00 94.88 127 ASN A CA 1
ATOM 1026 C C . ASN A 1 127 ? 7.781 -15.212 5.978 1.00 94.88 127 ASN A C 1
ATOM 1028 O O . ASN A 1 127 ? 8.136 -15.578 4.855 1.00 94.88 127 ASN A O 1
ATOM 1032 N N . ILE A 1 128 ? 8.510 -14.336 6.672 1.00 95.56 128 ILE A N 1
ATOM 1033 C CA . ILE A 1 128 ? 9.700 -13.696 6.094 1.00 95.56 128 ILE A CA 1
ATOM 1034 C C . ILE A 1 128 ? 10.825 -14.679 5.732 1.00 95.56 128 ILE A C 1
ATOM 1036 O O . ILE A 1 128 ? 11.571 -14.434 4.786 1.00 95.56 128 ILE A O 1
ATOM 1040 N N . ILE A 1 129 ? 10.964 -15.796 6.453 1.00 92.44 129 ILE A N 1
ATOM 1041 C CA . ILE A 1 129 ? 11.999 -16.804 6.175 1.00 92.44 129 ILE A CA 1
ATOM 1042 C C . ILE A 1 129 ? 11.685 -17.517 4.858 1.00 92.44 129 ILE A C 1
ATOM 1044 O O . ILE A 1 129 ? 12.586 -17.752 4.057 1.00 92.44 129 ILE A O 1
ATOM 1048 N N . GLU A 1 130 ? 10.417 -17.838 4.617 1.00 93.88 130 GLU A N 1
ATOM 1049 C CA . GLU A 1 130 ? 9.952 -18.431 3.362 1.00 93.88 130 GLU A CA 1
ATOM 1050 C C . GLU A 1 130 ? 10.086 -17.456 2.200 1.00 93.88 130 GLU A C 1
ATOM 1052 O O . GLU A 1 130 ? 10.606 -17.836 1.153 1.00 93.88 130 GLU A O 1
ATOM 1057 N N . PHE A 1 131 ? 9.688 -16.196 2.397 1.00 95.44 131 PHE A N 1
ATOM 1058 C CA . PHE A 1 131 ? 9.824 -15.156 1.381 1.00 95.44 131 PHE A CA 1
ATOM 1059 C C . PHE A 1 131 ? 11.282 -14.994 0.935 1.00 95.44 131 PHE A C 1
ATOM 1061 O O . PHE A 1 131 ? 11.566 -14.987 -0.257 1.00 95.44 131 PHE A O 1
ATOM 1068 N N . ARG A 1 132 ? 12.234 -14.955 1.878 1.00 93.06 132 ARG A N 1
ATOM 1069 C CA . ARG A 1 132 ? 13.674 -14.829 1.581 1.00 93.06 132 ARG A CA 1
ATOM 1070 C C . ARG A 1 132 ? 14.258 -16.000 0.784 1.00 93.06 132 ARG A C 1
ATOM 1072 O O . ARG A 1 132 ? 15.315 -15.840 0.188 1.00 93.06 132 ARG A O 1
ATOM 1079 N N . LYS A 1 133 ? 13.610 -17.170 0.791 1.00 94.69 133 LYS A N 1
ATOM 1080 C CA . LYS A 1 133 ? 14.024 -18.338 -0.006 1.00 94.69 133 LYS A CA 1
ATOM 1081 C C . LYS A 1 133 ? 13.498 -18.291 -1.441 1.00 94.69 133 LYS A C 1
ATOM 1083 O O . LYS A 1 133 ? 13.911 -19.112 -2.254 1.00 94.69 133 LYS A O 1
ATOM 1088 N N . LYS A 1 134 ? 12.555 -17.397 -1.745 1.00 93.06 134 LYS A N 1
ATOM 1089 C CA . LYS A 1 134 ? 12.019 -17.225 -3.093 1.00 93.06 134 LYS A CA 1
ATOM 1090 C C . LYS A 1 134 ? 12.936 -16.298 -3.878 1.00 93.06 134 LYS A C 1
ATOM 1092 O O . LYS A 1 134 ? 13.263 -15.205 -3.420 1.00 93.06 134 LYS A O 1
ATOM 1097 N N . GLU A 1 135 ? 13.295 -16.711 -5.084 1.00 91.38 135 GLU A N 1
ATOM 1098 C CA . GLU A 1 135 ? 13.762 -15.758 -6.082 1.00 91.38 135 GLU A CA 1
ATOM 1099 C C . GLU A 1 135 ? 12.574 -14.920 -6.544 1.00 91.38 135 GLU A C 1
ATOM 1101 O O . GLU A 1 135 ? 11.495 -15.454 -6.811 1.00 91.38 135 GLU A O 1
ATOM 1106 N N . TYR A 1 136 ? 12.763 -13.607 -6.614 1.00 90.38 136 TYR A N 1
ATOM 1107 C CA . TYR A 1 136 ? 11.724 -12.694 -7.058 1.00 90.38 136 TYR A CA 1
ATOM 1108 C C . TYR A 1 136 ? 12.278 -11.655 -8.018 1.00 90.38 136 TYR A C 1
ATOM 1110 O O . TYR A 1 136 ? 13.428 -11.226 -7.919 1.00 90.38 136 TYR A O 1
ATOM 1118 N N . LYS A 1 137 ? 11.416 -11.242 -8.939 1.00 93.44 137 LYS A N 1
ATOM 1119 C CA . LYS A 1 137 ? 11.635 -10.132 -9.858 1.00 93.44 137 LYS A CA 1
ATOM 1120 C C . LYS A 1 137 ? 10.694 -8.997 -9.492 1.00 93.44 137 LYS A C 1
ATOM 1122 O O . LYS A 1 137 ? 9.608 -9.228 -8.959 1.00 93.44 137 LYS A O 1
ATOM 1127 N N . GLU A 1 138 ? 11.138 -7.780 -9.766 1.00 94.50 138 GLU A N 1
ATOM 1128 C CA . GLU A 1 138 ? 10.276 -6.606 -9.706 1.00 94.50 138 GLU A CA 1
ATOM 1129 C C . GLU A 1 138 ? 9.279 -6.660 -10.867 1.00 94.50 138 GLU A C 1
ATOM 1131 O O . GLU A 1 138 ? 9.675 -6.888 -12.009 1.00 94.50 138 GLU A O 1
ATOM 1136 N N . LEU A 1 139 ? 7.995 -6.488 -10.558 1.00 94.81 139 LEU A N 1
ATOM 1137 C CA . LEU A 1 139 ? 6.947 -6.291 -11.557 1.00 94.81 139 LEU A CA 1
ATOM 1138 C C . LEU A 1 139 ? 6.830 -4.814 -11.920 1.00 94.81 139 LEU A C 1
ATOM 1140 O O . LEU A 1 139 ? 6.810 -4.462 -13.094 1.00 94.81 139 LEU A O 1
ATOM 1144 N N . PHE A 1 140 ? 6.720 -3.967 -10.899 1.00 94.12 140 PHE A N 1
ATOM 1145 C CA . PHE A 1 140 ? 6.590 -2.522 -11.029 1.00 94.12 140 PHE A CA 1
ATOM 1146 C C . PHE A 1 140 ? 6.872 -1.837 -9.688 1.00 94.12 140 PHE A C 1
ATOM 1148 O O . PHE A 1 140 ? 6.858 -2.467 -8.624 1.00 94.12 140 PHE A O 1
ATOM 1155 N N . LEU A 1 141 ? 7.092 -0.528 -9.742 1.00 94.62 141 LEU A N 1
ATOM 1156 C CA . LEU A 1 141 ? 7.341 0.342 -8.596 1.00 94.62 141 LEU A CA 1
ATOM 1157 C C . LEU A 1 141 ? 6.369 1.518 -8.641 1.00 94.62 141 LEU A C 1
ATOM 1159 O O . LEU A 1 141 ? 6.247 2.164 -9.675 1.00 94.62 141 LEU A O 1
ATOM 1163 N N . LEU A 1 142 ? 5.699 1.819 -7.527 1.00 93.81 142 LEU A N 1
ATOM 1164 C CA . LEU A 1 142 ? 4.699 2.894 -7.458 1.00 93.81 142 LEU A CA 1
ATOM 1165 C C . LEU A 1 142 ? 4.928 3.802 -6.247 1.00 93.81 142 LEU A C 1
ATOM 1167 O O . LEU A 1 142 ? 5.378 3.336 -5.198 1.00 93.81 142 LEU A O 1
ATOM 1171 N N . ASN A 1 143 ? 4.548 5.078 -6.374 1.00 92.00 143 ASN A N 1
ATOM 1172 C CA . ASN A 1 143 ? 4.256 5.926 -5.216 1.00 92.00 143 ASN A CA 1
ATOM 1173 C C . ASN A 1 143 ? 2.866 5.545 -4.685 1.00 92.00 143 ASN A C 1
ATOM 1175 O O . ASN A 1 143 ? 1.894 5.523 -5.440 1.00 92.00 143 ASN A O 1
ATOM 1179 N N . CYS A 1 144 ? 2.769 5.198 -3.408 1.00 91.38 144 CYS A N 1
ATOM 1180 C CA . CYS A 1 144 ? 1.603 4.550 -2.828 1.00 91.38 144 CYS A CA 1
ATOM 1181 C C . CYS A 1 144 ? 1.011 5.374 -1.686 1.00 91.38 144 CYS A C 1
ATOM 1183 O O . CYS A 1 144 ? 1.717 5.823 -0.780 1.00 91.38 144 CYS A O 1
ATOM 1185 N N . ALA A 1 145 ? -0.318 5.449 -1.643 1.00 88.00 145 ALA A N 1
ATOM 1186 C CA . ALA A 1 145 ? -0.997 5.711 -0.385 1.00 88.00 145 ALA A CA 1
ATOM 1187 C C . ALA A 1 145 ? -0.760 4.521 0.565 1.00 88.00 145 ALA A C 1
ATOM 1189 O O . ALA A 1 145 ? -0.828 3.364 0.161 1.00 88.00 145 ALA A O 1
ATOM 1190 N N . PHE A 1 146 ? -0.506 4.783 1.847 1.00 86.75 146 PHE A N 1
ATOM 1191 C CA . PHE A 1 146 ? -0.124 3.738 2.812 1.00 86.75 146 PHE A CA 1
ATOM 1192 C C . PHE A 1 146 ? -1.245 3.349 3.792 1.00 86.75 146 PHE A C 1
ATOM 1194 O O . PHE A 1 146 ? -1.003 2.685 4.805 1.00 86.75 146 PHE A O 1
ATOM 1201 N N . GLY A 1 147 ? -2.488 3.753 3.507 1.00 86.00 147 GLY A N 1
ATOM 1202 C CA . GLY A 1 147 ? -3.644 3.520 4.378 1.00 86.00 147 GLY A CA 1
ATOM 1203 C C . GLY A 1 147 ? -3.925 2.036 4.646 1.00 86.00 147 GLY A C 1
ATOM 1204 O O . GLY A 1 147 ? -4.183 1.666 5.790 1.00 86.00 147 GLY A O 1
ATOM 1205 N N . SER A 1 148 ? -3.810 1.161 3.637 1.00 89.69 148 SER A N 1
ATOM 1206 C CA . SER A 1 148 ? -4.031 -0.282 3.841 1.00 89.69 148 SER A CA 1
ATOM 1207 C C . SER A 1 148 ? -2.967 -0.932 4.720 1.00 89.69 148 SER A C 1
ATOM 1209 O O . SER A 1 148 ? -3.280 -1.878 5.446 1.00 89.69 148 SER A O 1
ATOM 1211 N N . ILE A 1 149 ? -1.736 -0.413 4.707 1.00 91.94 149 ILE A N 1
ATOM 1212 C CA . ILE A 1 149 ? -0.659 -0.892 5.578 1.00 91.94 149 ILE A CA 1
ATOM 1213 C C . ILE A 1 149 ? -0.975 -0.496 7.018 1.00 91.94 149 ILE A C 1
ATOM 1215 O O . ILE A 1 149 ? -1.067 -1.351 7.894 1.00 91.94 149 ILE A O 1
ATOM 1219 N N . THR A 1 150 ? -1.226 0.789 7.280 1.00 89.50 150 THR A N 1
ATOM 1220 C CA . THR A 1 150 ? -1.471 1.284 8.645 1.00 89.50 150 THR A CA 1
ATOM 1221 C C . THR A 1 150 ? -2.746 0.708 9.264 1.00 89.50 150 THR A C 1
ATOM 1223 O O . THR A 1 150 ? -2.767 0.438 10.470 1.00 89.50 150 THR A O 1
ATOM 1226 N N . ALA A 1 151 ? -3.767 0.435 8.445 1.00 87.62 151 ALA A N 1
ATOM 1227 C CA . ALA A 1 151 ? -5.015 -0.221 8.835 1.00 87.62 151 ALA A CA 1
ATOM 1228 C C . ALA A 1 151 ? -4.910 -1.753 9.004 1.00 87.62 151 ALA A C 1
ATOM 1230 O O . ALA A 1 151 ? -5.888 -2.372 9.436 1.00 87.62 151 ALA A O 1
ATOM 1231 N N . ARG A 1 152 ? -3.747 -2.364 8.712 1.00 89.12 152 ARG A N 1
ATOM 1232 C CA . ARG A 1 152 ? -3.497 -3.823 8.735 1.00 89.12 152 ARG A CA 1
ATOM 1233 C C . ARG A 1 152 ? -4.339 -4.629 7.747 1.00 89.12 152 ARG A C 1
ATOM 1235 O O . ARG A 1 152 ? -4.591 -5.810 7.981 1.00 89.12 152 ARG A O 1
ATOM 1242 N N . ILE A 1 153 ? -4.808 -3.992 6.681 1.00 91.44 153 ILE A N 1
ATOM 1243 C CA . ILE A 1 153 ? -5.437 -4.697 5.559 1.00 91.44 153 ILE A CA 1
ATOM 1244 C C . ILE A 1 153 ? -4.338 -5.429 4.792 1.00 91.44 153 ILE A C 1
ATOM 1246 O O . ILE A 1 153 ? -4.446 -6.621 4.522 1.00 91.44 153 ILE A O 1
ATOM 1250 N N . TRP A 1 154 ? -3.237 -4.726 4.530 1.00 95.00 154 TRP A N 1
ATOM 1251 C CA . TRP A 1 154 ? -2.005 -5.327 4.050 1.00 95.00 154 TRP A CA 1
ATOM 1252 C C . TRP A 1 154 ? -1.110 -5.665 5.238 1.00 95.00 154 TRP A C 1
ATOM 1254 O O . TRP A 1 154 ? -0.950 -4.859 6.156 1.00 95.00 154 TRP A O 1
ATOM 1264 N N . LYS A 1 155 ? -0.536 -6.868 5.248 1.00 95.06 155 LYS A N 1
ATOM 1265 C CA . LYS A 1 155 ? 0.160 -7.409 6.419 1.00 95.06 155 LYS A CA 1
ATOM 1266 C C . LYS A 1 155 ? 1.667 -7.381 6.215 1.00 95.06 155 LYS A C 1
ATOM 1268 O O . LYS A 1 155 ? 2.178 -8.075 5.348 1.00 95.06 155 LYS A O 1
ATOM 1273 N N . ILE A 1 156 ? 2.396 -6.660 7.065 1.00 96.50 156 ILE A N 1
ATOM 1274 C CA . ILE A 1 156 ? 3.862 -6.789 7.124 1.00 96.50 156 ILE A CA 1
ATOM 1275 C C . ILE A 1 156 ? 4.230 -8.183 7.635 1.00 96.50 156 ILE A C 1
ATOM 1277 O O . ILE A 1 156 ? 3.786 -8.586 8.715 1.00 96.50 156 ILE A O 1
ATOM 1281 N N . ILE A 1 157 ? 5.041 -8.907 6.867 1.00 96.44 157 ILE A N 1
ATOM 1282 C CA . ILE A 1 157 ? 5.484 -10.271 7.194 1.00 96.44 157 ILE A CA 1
ATOM 1283 C C . ILE A 1 157 ? 6.898 -10.313 7.781 1.00 96.44 157 ILE A C 1
ATOM 1285 O O . ILE A 1 157 ? 7.294 -11.324 8.358 1.00 96.44 157 ILE A O 1
ATOM 1289 N N . GLY A 1 158 ? 7.642 -9.213 7.656 1.00 94.00 158 GLY A N 1
ATOM 1290 C CA . GLY A 1 158 ? 8.989 -9.017 8.179 1.00 94.00 158 GLY A CA 1
ATOM 1291 C C . GLY A 1 158 ? 9.800 -8.102 7.268 1.00 94.00 158 GLY A C 1
ATOM 1292 O O . GLY A 1 158 ? 9.261 -7.515 6.341 1.00 94.00 158 GLY A O 1
ATOM 1293 N N . GLU A 1 159 ? 11.096 -8.007 7.521 1.00 94.31 159 GLU A N 1
ATOM 1294 C CA . GLU A 1 159 ? 12.018 -7.116 6.809 1.00 94.31 159 GLU A CA 1
ATOM 1295 C C . GLU A 1 159 ? 13.038 -7.922 6.000 1.00 94.31 159 GLU A C 1
ATOM 1297 O O . GLU A 1 159 ? 13.420 -9.030 6.392 1.00 94.31 159 GLU A O 1
ATOM 1302 N N . VAL A 1 160 ? 13.531 -7.365 4.898 1.00 92.38 160 VAL A N 1
ATOM 1303 C CA . VAL A 1 160 ? 14.734 -7.844 4.203 1.00 92.38 160 VAL A CA 1
ATOM 1304 C C . VAL A 1 160 ? 15.855 -6.804 4.294 1.00 92.38 160 VAL A C 1
ATOM 1306 O O . VAL A 1 160 ? 15.563 -5.612 4.377 1.00 92.38 160 VAL A O 1
ATOM 1309 N N . PRO A 1 161 ? 17.139 -7.221 4.275 1.00 91.75 161 PRO A N 1
ATOM 1310 C CA . PRO A 1 161 ? 18.255 -6.283 4.254 1.00 91.75 161 PRO A CA 1
ATOM 1311 C C . PRO A 1 161 ? 18.116 -5.287 3.103 1.00 91.75 161 PRO A C 1
ATOM 1313 O O . PRO A 1 161 ? 18.053 -5.674 1.935 1.00 91.75 161 PRO A O 1
ATOM 1316 N N . TYR A 1 162 ? 18.059 -4.004 3.442 1.00 93.88 162 TYR A N 1
ATOM 1317 C CA . TYR A 1 162 ? 17.849 -2.933 2.485 1.00 93.88 162 TYR A CA 1
ATOM 1318 C C . TYR A 1 162 ? 18.515 -1.648 2.975 1.00 93.88 162 TYR A C 1
ATOM 1320 O O . TYR A 1 162 ? 18.491 -1.344 4.165 1.00 93.88 162 TYR A O 1
ATOM 1328 N N . ASN A 1 163 ? 19.125 -0.909 2.048 1.00 92.50 163 ASN A N 1
ATOM 1329 C CA . ASN A 1 163 ? 19.754 0.381 2.307 1.00 92.50 163 ASN A CA 1
ATOM 1330 C C . ASN A 1 163 ? 18.867 1.489 1.710 1.00 92.50 163 ASN A C 1
ATOM 1332 O O . ASN A 1 163 ? 18.893 1.680 0.497 1.00 92.50 163 ASN A O 1
ATOM 1336 N N . PRO A 1 164 ? 18.093 2.233 2.517 1.00 88.44 164 PRO A N 1
ATOM 1337 C CA . PRO A 1 164 ? 17.185 3.252 1.992 1.00 88.44 164 PRO A CA 1
ATOM 1338 C C . PRO A 1 164 ? 17.915 4.412 1.312 1.00 88.44 164 PRO A C 1
ATOM 1340 O O . PRO A 1 164 ? 17.385 5.010 0.382 1.00 88.44 164 PRO A O 1
ATOM 1343 N N . GLN A 1 165 ? 19.151 4.715 1.725 1.00 87.38 165 GLN A N 1
ATOM 1344 C CA . GLN A 1 165 ? 19.946 5.794 1.135 1.00 87.38 165 GLN A CA 1
ATOM 1345 C C . GLN A 1 165 ? 20.393 5.497 -0.303 1.00 87.38 165 GLN A C 1
ATOM 1347 O O . GLN A 1 165 ? 20.779 6.419 -1.018 1.00 87.38 165 GLN A O 1
ATOM 1352 N N . SER A 1 166 ? 20.368 4.233 -0.743 1.00 88.94 166 SER A N 1
ATOM 1353 C CA . SER A 1 166 ? 20.690 3.887 -2.131 1.00 88.94 166 SER A CA 1
ATOM 1354 C C . SER A 1 166 ? 19.497 4.019 -3.078 1.00 88.94 166 SER A C 1
ATOM 1356 O O . SER A 1 166 ? 19.680 3.915 -4.293 1.00 88.94 166 SER A O 1
ATOM 1358 N N . PHE A 1 167 ? 18.288 4.248 -2.556 1.00 90.31 167 PHE A N 1
ATOM 1359 C CA . PHE A 1 167 ? 17.104 4.410 -3.382 1.00 90.31 167 PHE A CA 1
ATOM 1360 C C . PHE A 1 167 ? 17.144 5.726 -4.149 1.00 90.31 167 PHE A C 1
ATOM 1362 O O . PHE A 1 167 ? 17.315 6.799 -3.575 1.00 90.31 167 PHE A O 1
ATOM 1369 N N . LYS A 1 168 ? 16.939 5.634 -5.460 1.00 88.25 168 LYS A N 1
ATOM 1370 C CA . LYS A 1 168 ? 16.733 6.786 -6.330 1.00 88.25 168 LYS A CA 1
ATOM 1371 C C . LYS A 1 168 ? 15.358 6.654 -6.951 1.00 88.25 168 LYS A C 1
ATOM 1373 O O . LYS A 1 168 ? 15.055 5.614 -7.534 1.00 88.25 168 LYS A O 1
ATOM 1378 N N . ILE A 1 169 ? 14.555 7.704 -6.819 1.00 87.25 169 ILE A N 1
ATOM 1379 C CA . ILE A 1 169 ? 13.229 7.767 -7.427 1.00 87.25 169 ILE A CA 1
ATOM 1380 C C . ILE A 1 169 ? 13.412 7.627 -8.948 1.00 87.25 169 ILE A C 1
ATOM 1382 O O . ILE A 1 169 ? 14.173 8.406 -9.534 1.00 87.25 169 ILE A O 1
ATOM 1386 N N . PRO A 1 170 ? 12.794 6.616 -9.584 1.00 87.19 170 PRO A N 1
ATOM 1387 C CA . PRO A 1 170 ? 12.940 6.410 -11.013 1.00 87.19 170 PRO A CA 1
ATOM 1388 C C . PRO A 1 170 ? 12.145 7.458 -11.793 1.00 87.19 170 PRO A C 1
ATOM 1390 O O . PRO A 1 170 ? 11.395 8.264 -11.244 1.00 87.19 170 PRO A O 1
ATOM 1393 N N . ASN A 1 171 ? 12.296 7.415 -13.109 1.00 88.56 171 ASN A N 1
ATOM 1394 C CA . ASN A 1 171 ? 11.411 8.145 -13.997 1.00 88.56 171 ASN A CA 1
ATOM 1395 C C . ASN A 1 171 ? 10.044 7.452 -14.054 1.00 88.56 171 ASN A C 1
ATOM 1397 O O . ASN A 1 171 ? 9.973 6.223 -14.113 1.00 88.56 171 ASN A O 1
ATOM 1401 N N . PHE A 1 172 ? 8.974 8.241 -14.100 1.00 89.19 172 PHE A N 1
ATOM 1402 C CA . PHE A 1 172 ? 7.606 7.741 -14.220 1.00 89.19 172 PHE A CA 1
ATOM 1403 C C . PHE A 1 172 ? 6.923 8.267 -15.475 1.00 89.19 172 PHE A C 1
ATOM 1405 O O . PHE A 1 172 ? 7.257 9.334 -15.985 1.00 89.19 172 PHE A O 1
ATOM 1412 N N . LEU A 1 173 ? 5.929 7.530 -15.950 1.00 88.00 173 LEU A N 1
ATOM 1413 C CA . LEU A 1 173 ? 5.147 7.850 -17.130 1.00 88.00 173 LEU A CA 1
ATOM 1414 C C . LEU A 1 173 ? 3.805 8.474 -16.738 1.00 88.00 173 LEU A C 1
ATOM 1416 O O . LEU A 1 173 ? 2.973 7.837 -16.098 1.00 88.00 173 LEU A O 1
ATOM 1420 N N . GLN A 1 174 ? 3.563 9.710 -17.153 1.00 86.56 174 GLN A N 1
ATOM 1421 C CA . GLN A 1 174 ? 2.277 10.381 -17.015 1.00 86.56 174 GLN A CA 1
ATOM 1422 C C . GLN A 1 174 ? 1.567 10.434 -18.367 1.00 86.56 174 GLN A C 1
ATOM 1424 O O . GLN A 1 174 ? 2.101 10.969 -19.341 1.00 86.56 174 GLN A O 1
ATOM 1429 N N . THR A 1 175 ? 0.334 9.937 -18.420 1.00 79.19 175 THR A N 1
ATOM 1430 C CA . THR A 1 175 ? -0.536 10.118 -19.586 1.00 79.19 175 THR A CA 1
ATOM 1431 C C . THR A 1 175 ? -1.181 11.501 -19.537 1.00 79.19 175 THR A C 1
ATOM 1433 O O . THR A 1 175 ? -1.816 11.864 -18.545 1.00 79.19 175 THR A O 1
ATOM 1436 N N . LEU A 1 176 ? -1.061 12.275 -20.615 1.00 77.00 176 LEU A N 1
ATOM 1437 C CA . LEU A 1 176 ? -1.837 13.498 -20.802 1.00 77.00 176 LEU A CA 1
ATOM 1438 C C . LEU A 1 176 ? -3.217 13.108 -21.339 1.00 77.00 176 LEU A C 1
ATOM 1440 O O . LEU A 1 176 ? -3.360 12.776 -22.518 1.00 77.00 176 LEU A O 1
ATOM 1444 N N . SER A 1 177 ? -4.219 13.145 -20.458 1.00 60.69 177 SER A N 1
ATOM 1445 C CA . SER A 1 177 ? -5.584 12.629 -20.662 1.00 60.69 177 SER A CA 1
ATOM 1446 C C . SER A 1 177 ? -6.318 13.158 -21.901 1.00 60.69 177 SER A C 1
ATOM 1448 O O . SER A 1 177 ? -7.318 12.576 -22.303 1.00 60.69 177 SER A O 1
ATOM 1450 N N . SER A 1 178 ? -5.828 14.226 -22.533 1.00 62.06 178 SER A N 1
ATOM 1451 C CA . SER A 1 178 ? -6.443 14.848 -23.706 1.00 62.06 178 SER A CA 1
ATOM 1452 C C . SER A 1 178 ? -5.786 14.522 -25.053 1.00 62.06 178 SER A C 1
ATOM 1454 O O . SER A 1 178 ? -6.324 14.940 -26.074 1.00 62.06 178 SER A O 1
ATOM 1456 N N . THR A 1 179 ? -4.628 13.844 -25.106 1.00 58.19 179 THR A N 1
ATOM 1457 C CA . THR A 1 179 ? -3.850 13.762 -26.369 1.00 58.19 179 THR A CA 1
ATOM 1458 C C . THR A 1 179 ? -3.189 12.421 -26.696 1.00 58.19 179 THR A C 1
ATOM 1460 O O . THR A 1 179 ? -2.455 12.376 -27.678 1.00 58.19 179 THR A O 1
ATOM 1463 N N . GLU A 1 180 ? -3.392 11.353 -25.910 1.00 63.94 180 GLU A N 1
ATOM 1464 C CA . GLU A 1 180 ? -2.599 10.103 -26.025 1.00 63.94 180 GLU A CA 1
ATOM 1465 C C . GLU A 1 180 ? -1.084 10.383 -26.091 1.00 63.94 180 GLU A C 1
ATOM 1467 O O . GLU A 1 180 ? -0.321 9.715 -26.781 1.00 63.94 180 GLU A O 1
ATOM 1472 N N . ARG A 1 181 ? -0.630 11.440 -25.411 1.00 71.25 181 ARG A N 1
ATOM 1473 C CA . ARG A 1 181 ? 0.790 11.770 -25.303 1.00 71.25 181 ARG A CA 1
ATOM 1474 C C . ARG A 1 181 ? 1.265 11.396 -23.919 1.00 71.25 181 ARG A C 1
ATOM 1476 O O . ARG A 1 181 ? 0.627 11.729 -22.919 1.00 71.25 181 ARG A O 1
ATOM 1483 N N . TRP A 1 182 ? 2.416 10.747 -23.877 1.00 77.38 182 TRP A N 1
ATOM 1484 C CA . TRP A 1 182 ? 3.059 10.357 -22.636 1.00 77.38 182 TRP A CA 1
ATOM 1485 C C . TRP A 1 182 ? 4.201 11.304 -22.320 1.00 77.38 182 TRP A C 1
ATOM 1487 O O . TRP A 1 182 ? 4.987 11.681 -23.193 1.00 77.38 182 TRP A O 1
ATOM 1497 N N . VAL A 1 183 ? 4.280 11.683 -21.054 1.00 82.12 183 VAL A N 1
ATOM 1498 C CA . VAL A 1 183 ? 5.331 12.531 -20.512 1.00 82.12 183 VAL A CA 1
ATOM 1499 C C . VAL A 1 183 ? 6.079 11.738 -19.463 1.00 82.12 183 VAL A C 1
ATOM 1501 O O . VAL A 1 183 ? 5.482 11.123 -18.586 1.00 82.12 183 VAL A O 1
ATOM 1504 N N . ILE A 1 184 ? 7.397 11.768 -19.548 1.00 81.81 184 ILE A N 1
ATOM 1505 C CA . ILE A 1 184 ? 8.278 11.236 -18.527 1.00 81.81 184 ILE A CA 1
ATOM 1506 C C . ILE A 1 184 ? 8.474 12.315 -17.474 1.00 81.81 184 ILE A C 1
ATOM 1508 O O . ILE A 1 184 ? 8.900 13.426 -17.798 1.00 81.81 184 ILE A O 1
ATOM 1512 N N . ILE A 1 185 ? 8.172 11.971 -16.229 1.00 79.88 185 ILE A N 1
ATOM 1513 C CA . ILE A 1 185 ? 8.439 12.769 -15.040 1.00 79.88 185 ILE A CA 1
ATOM 1514 C C . ILE A 1 185 ? 9.725 12.234 -14.414 1.00 79.88 185 ILE A C 1
ATOM 1516 O O . ILE A 1 185 ? 9.782 11.075 -13.999 1.00 79.88 185 ILE A O 1
ATOM 1520 N N . GLY A 1 186 ? 10.768 13.063 -14.402 1.00 67.75 186 GLY A N 1
ATOM 1521 C CA . GLY A 1 186 ? 12.025 12.762 -13.727 1.00 67.75 186 GLY A CA 1
ATOM 1522 C C . GLY A 1 186 ? 11.846 12.737 -12.213 1.00 67.75 186 GLY A C 1
ATOM 1523 O O . GLY A 1 186 ? 11.040 13.501 -11.691 1.00 67.75 186 GLY A O 1
ATOM 1524 N N . GLY A 1 187 ? 12.596 11.872 -11.523 1.00 64.81 187 GLY A N 1
ATOM 1525 C CA . GLY A 1 187 ? 12.412 11.576 -10.094 1.00 64.81 187 GLY A CA 1
ATOM 1526 C C . GLY A 1 187 ? 12.325 12.781 -9.143 1.00 64.81 187 GLY A C 1
ATOM 1527 O O . GLY A 1 187 ? 11.691 12.665 -8.102 1.00 64.81 187 GLY A O 1
ATOM 1528 N N . ASP A 1 188 ? 12.896 13.933 -9.512 1.00 56.91 188 ASP A N 1
ATOM 1529 C CA . ASP A 1 188 ? 12.618 15.232 -8.891 1.00 56.91 188 ASP A CA 1
ATOM 1530 C C . ASP A 1 188 ? 11.758 16.055 -9.866 1.00 56.91 188 ASP A C 1
ATOM 1532 O O . ASP A 1 188 ? 12.114 16.200 -11.041 1.00 56.91 188 ASP A O 1
ATOM 1536 N N . VAL A 1 189 ? 10.610 16.557 -9.402 1.00 55.69 189 VAL A N 1
ATOM 1537 C CA . VAL A 1 189 ? 9.393 16.927 -10.174 1.00 55.69 189 VAL A CA 1
ATOM 1538 C C . VAL A 1 189 ? 9.603 18.036 -11.240 1.00 55.69 189 VAL A C 1
ATOM 1540 O O . VAL A 1 189 ? 8.672 18.434 -11.944 1.00 55.69 189 VAL A O 1
ATOM 1543 N N . GLY A 1 190 ? 10.832 18.528 -11.414 1.00 57.84 190 GLY A N 1
ATOM 1544 C CA . GLY A 1 190 ? 11.219 19.590 -12.344 1.00 57.84 190 GLY A CA 1
ATOM 1545 C C . GLY A 1 190 ? 11.523 19.164 -13.786 1.00 57.84 190 GLY A C 1
ATOM 1546 O O . GLY A 1 190 ? 11.425 20.003 -14.679 1.00 57.84 190 GLY A O 1
ATOM 1547 N N . ASN A 1 191 ? 11.849 17.895 -14.062 1.00 65.31 191 ASN A N 1
ATOM 1548 C CA . ASN A 1 191 ? 12.226 17.461 -15.417 1.00 65.31 191 ASN A CA 1
ATOM 1549 C C . ASN A 1 191 ? 11.091 16.704 -16.112 1.00 65.31 191 ASN A C 1
ATOM 1551 O O . ASN A 1 191 ? 10.785 15.569 -15.752 1.00 65.31 191 ASN A O 1
ATOM 1555 N N . LYS A 1 192 ? 10.489 17.320 -17.138 1.00 80.25 192 LYS A N 1
ATOM 1556 C CA . LYS A 1 192 ? 9.427 16.716 -17.955 1.00 80.25 192 LYS A CA 1
ATOM 1557 C C . LYS A 1 192 ? 9.826 16.683 -19.425 1.00 80.25 192 LYS A C 1
ATOM 1559 O O . LYS A 1 192 ? 10.256 17.698 -19.967 1.00 80.25 192 LYS A O 1
ATOM 1564 N N . ARG A 1 193 ? 9.637 15.543 -20.090 1.00 86.31 193 ARG A N 1
ATOM 1565 C CA . ARG A 1 193 ? 9.781 15.430 -21.553 1.00 86.31 193 ARG A CA 1
ATOM 1566 C C . ARG A 1 193 ? 8.790 14.440 -22.139 1.00 86.31 193 ARG A C 1
ATOM 1568 O O . ARG A 1 193 ? 8.321 13.561 -21.429 1.00 86.31 193 ARG A O 1
ATOM 1575 N N . TYR A 1 194 ? 8.513 14.541 -23.432 1.00 86.19 194 TYR A N 1
ATOM 1576 C CA . TYR A 1 194 ? 7.726 13.519 -24.119 1.00 86.19 194 TYR A CA 1
ATOM 1577 C C . TYR A 1 194 ? 8.469 12.174 -24.141 1.00 86.19 194 TYR A C 1
ATOM 1579 O O . TYR A 1 194 ? 9.694 12.136 -24.308 1.00 86.19 194 TYR A O 1
ATOM 1587 N N . ALA A 1 195 ? 7.722 11.091 -23.937 1.00 84.12 195 ALA A N 1
ATOM 1588 C CA . ALA A 1 195 ? 8.234 9.729 -24.015 1.00 84.12 195 ALA A CA 1
A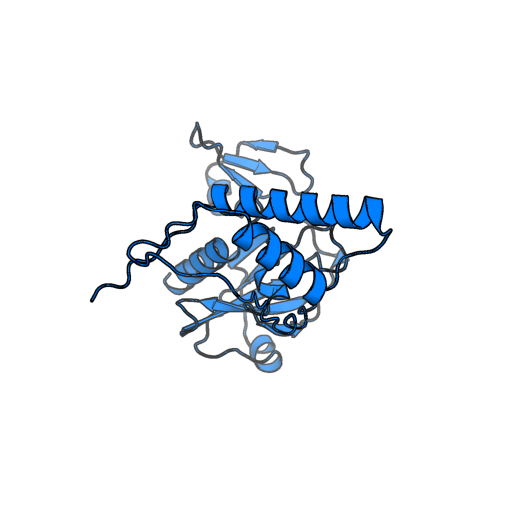TOM 1589 C C . ALA A 1 195 ? 8.356 9.278 -25.476 1.00 84.12 195 ALA A C 1
ATOM 1591 O O . ALA A 1 195 ? 7.476 9.550 -26.297 1.00 84.12 195 ALA A O 1
ATOM 1592 N N . GLU A 1 196 ? 9.415 8.542 -25.794 1.00 85.00 196 GLU A N 1
ATOM 1593 C CA . GLU A 1 196 ? 9.494 7.783 -27.040 1.00 85.00 196 GLU A CA 1
ATOM 1594 C C . GLU A 1 196 ? 8.658 6.499 -26.941 1.00 85.00 196 GLU A C 1
ATOM 1596 O O . GLU A 1 196 ? 8.464 5.947 -25.859 1.00 85.00 196 GLU A O 1
ATOM 1601 N N . LYS A 1 197 ? 8.207 5.960 -28.083 1.00 81.44 197 LYS A N 1
ATOM 1602 C CA . LYS A 1 197 ? 7.311 4.787 -28.122 1.00 81.44 197 LYS A CA 1
ATOM 1603 C C . LYS A 1 197 ? 7.849 3.567 -27.359 1.00 81.44 197 LYS A C 1
ATOM 1605 O O . LYS A 1 197 ? 7.071 2.849 -26.745 1.00 81.44 197 LYS A O 1
ATOM 1610 N N . LYS A 1 198 ? 9.168 3.353 -27.388 1.00 82.50 198 LYS A N 1
ATOM 1611 C CA . LYS A 1 198 ? 9.848 2.256 -26.677 1.00 82.50 198 LYS A CA 1
ATOM 1612 C C . LYS A 1 198 ? 9.830 2.420 -25.149 1.00 82.50 198 LYS A C 1
ATOM 1614 O O . LYS A 1 198 ? 9.811 1.432 -24.434 1.00 82.50 198 LYS A O 1
ATOM 1619 N N . GLU A 1 199 ? 9.795 3.657 -24.655 1.00 82.62 199 GLU A N 1
ATOM 1620 C CA . GLU A 1 199 ? 9.894 3.967 -23.221 1.00 82.62 199 GLU A CA 1
ATOM 1621 C C . GLU A 1 199 ? 8.547 3.812 -22.507 1.00 82.62 199 GLU A C 1
ATOM 1623 O O . GLU A 1 199 ? 8.496 3.575 -21.304 1.00 82.62 199 GLU A O 1
ATOM 1628 N N . ILE A 1 200 ? 7.444 3.922 -23.255 1.00 80.69 200 ILE A N 1
ATOM 1629 C CA . ILE A 1 200 ? 6.074 3.817 -22.733 1.00 80.69 200 ILE A CA 1
ATOM 1630 C C . ILE A 1 200 ? 5.846 2.468 -22.040 1.00 80.69 200 ILE A C 1
ATOM 1632 O O . ILE A 1 200 ? 5.177 2.414 -21.015 1.00 80.69 200 ILE A O 1
ATOM 1636 N N . SER A 1 201 ? 6.404 1.383 -22.581 1.00 79.69 201 SER A N 1
ATOM 1637 C CA . SER A 1 201 ? 6.257 0.036 -22.017 1.00 79.69 201 SER A CA 1
ATOM 1638 C C . SER A 1 201 ? 7.222 -0.276 -20.872 1.00 79.69 201 SER A C 1
ATOM 1640 O O . SER A 1 201 ? 7.048 -1.288 -20.201 1.00 79.69 201 SER A O 1
ATOM 1642 N N . GLU A 1 202 ? 8.251 0.547 -20.670 1.00 83.19 202 GLU A N 1
ATOM 1643 C CA . GLU A 1 202 ? 9.337 0.276 -19.717 1.00 83.19 202 GLU A CA 1
ATOM 1644 C C . GLU A 1 202 ? 9.183 1.045 -18.401 1.00 83.19 202 GLU A C 1
ATOM 1646 O O . GLU A 1 202 ? 9.789 0.682 -17.394 1.00 83.19 202 GLU A O 1
ATOM 1651 N N . LEU A 1 203 ? 8.389 2.118 -18.399 1.00 86.38 203 LEU A N 1
ATOM 1652 C CA . LEU A 1 203 ? 8.269 3.019 -17.260 1.00 86.38 203 LEU A CA 1
ATOM 1653 C C . LEU A 1 203 ? 7.017 2.751 -16.428 1.00 86.38 203 LEU A C 1
ATOM 1655 O O . LEU A 1 203 ? 5.926 2.507 -16.939 1.00 86.38 203 LEU A O 1
ATOM 1659 N N . ASN A 1 204 ? 7.184 2.879 -15.113 1.00 89.81 204 ASN A N 1
ATOM 1660 C CA . ASN A 1 204 ? 6.086 2.802 -14.160 1.00 89.81 204 ASN A CA 1
ATOM 1661 C C . ASN A 1 204 ? 5.167 4.027 -14.282 1.00 89.81 204 ASN A C 1
ATOM 1663 O O . ASN A 1 204 ? 5.650 5.123 -14.579 1.00 89.81 204 ASN A O 1
ATOM 1667 N N . PRO A 1 205 ? 3.859 3.894 -14.016 1.00 88.38 205 PRO A N 1
ATOM 1668 C CA . PRO A 1 205 ? 2.939 5.014 -14.133 1.00 88.38 205 PRO A CA 1
ATOM 1669 C C . PRO A 1 205 ? 3.151 6.048 -13.013 1.00 88.38 205 PRO A C 1
ATOM 1671 O O . PRO A 1 205 ? 3.444 5.710 -11.867 1.00 88.38 205 PRO A O 1
ATOM 1674 N N . PHE A 1 206 ? 3.000 7.327 -13.354 1.00 87.19 206 PHE A N 1
ATOM 1675 C CA . PHE A 1 206 ? 3.121 8.451 -12.428 1.00 87.19 206 PHE A CA 1
ATOM 1676 C C . PHE A 1 206 ? 1.825 8.678 -11.647 1.00 87.19 206 PHE A C 1
ATOM 1678 O O . PHE A 1 206 ? 0.732 8.634 -12.212 1.00 87.19 206 PHE A O 1
ATOM 1685 N N . GLY A 1 207 ? 1.960 9.019 -10.366 1.00 84.81 207 GLY A N 1
ATOM 1686 C CA . GLY A 1 207 ? 0.855 9.376 -9.480 1.00 84.81 207 GLY A CA 1
ATOM 1687 C C . GLY A 1 207 ? 0.949 8.668 -8.134 1.00 84.81 207 GLY A C 1
ATOM 1688 O O . GLY A 1 207 ? 1.788 7.791 -7.947 1.00 84.81 207 GLY A O 1
ATOM 1689 N N . ILE A 1 208 ? 0.079 9.060 -7.202 1.00 85.81 208 ILE A N 1
ATOM 1690 C CA . ILE A 1 208 ? -0.102 8.354 -5.931 1.00 85.81 208 ILE A CA 1
ATOM 1691 C C . ILE A 1 208 ? -1.197 7.312 -6.135 1.00 85.81 208 ILE A C 1
ATOM 1693 O O . ILE A 1 208 ? -2.345 7.655 -6.422 1.00 85.81 208 ILE A O 1
ATOM 1697 N N . PHE A 1 209 ? -0.847 6.042 -5.976 1.00 88.94 209 PHE A N 1
ATOM 1698 C CA . PHE A 1 209 ? -1.760 4.930 -6.196 1.00 88.94 209 PHE A CA 1
ATOM 1699 C C . PHE A 1 209 ? -2.465 4.535 -4.902 1.00 88.94 209 PHE A C 1
ATOM 1701 O O . PHE A 1 209 ? -1.840 4.301 -3.864 1.00 88.94 209 PHE A O 1
ATOM 1708 N N . GLY A 1 210 ? -3.794 4.466 -4.977 1.00 87.56 210 GLY A N 1
ATOM 1709 C CA . GLY A 1 210 ? -4.636 3.929 -3.916 1.00 87.56 210 GLY A CA 1
ATOM 1710 C C . GLY A 1 210 ? -4.615 2.401 -3.894 1.00 87.56 210 GLY A C 1
ATOM 1711 O O . GLY A 1 210 ? -4.335 1.750 -4.900 1.00 87.56 210 GLY A O 1
ATOM 1712 N N . ASN A 1 211 ? -4.967 1.827 -2.743 1.00 89.06 211 ASN A N 1
ATOM 1713 C CA . ASN A 1 211 ? -4.845 0.386 -2.498 1.00 89.06 211 ASN A CA 1
ATOM 1714 C C . ASN A 1 211 ? -5.602 -0.464 -3.536 1.00 89.06 211 ASN A C 1
ATOM 1716 O O . ASN A 1 211 ? -5.039 -1.418 -4.058 1.00 89.06 211 ASN A O 1
ATOM 1720 N N . GLY A 1 212 ? -6.836 -0.079 -3.887 1.00 87.62 212 GLY A N 1
ATOM 1721 C CA . GLY A 1 212 ? -7.653 -0.830 -4.849 1.00 87.62 212 GLY A CA 1
ATOM 1722 C C . GLY A 1 212 ? -7.031 -0.901 -6.247 1.00 87.62 212 GLY A C 1
ATOM 1723 O O . GLY A 1 212 ? -7.039 -1.956 -6.868 1.00 87.62 212 GLY A O 1
ATOM 1724 N N . SER A 1 213 ? -6.421 0.189 -6.725 1.00 90.75 213 SER A N 1
ATOM 1725 C CA . SER A 1 213 ? -5.719 0.194 -8.015 1.00 90.75 213 SER A CA 1
ATOM 1726 C C . SER A 1 213 ? -4.502 -0.728 -7.999 1.00 90.75 213 SER A C 1
ATOM 1728 O O . SER A 1 213 ? -4.269 -1.453 -8.960 1.00 90.75 213 SER A O 1
ATOM 1730 N N . ILE A 1 214 ? -3.754 -0.737 -6.894 1.00 94.38 214 ILE A N 1
ATOM 1731 C CA . ILE A 1 214 ? -2.579 -1.602 -6.729 1.00 94.38 214 ILE A CA 1
ATOM 1732 C C . ILE A 1 214 ? -2.993 -3.077 -6.702 1.00 94.38 214 ILE A C 1
ATOM 1734 O O . ILE A 1 214 ? -2.354 -3.901 -7.351 1.00 94.38 214 ILE A O 1
ATOM 1738 N N . GLU A 1 215 ? -4.064 -3.407 -5.978 1.00 94.25 215 GLU A N 1
ATOM 1739 C CA . GLU A 1 215 ? -4.610 -4.766 -5.903 1.00 94.25 215 GLU A CA 1
ATOM 1740 C C . GLU A 1 215 ? -5.062 -5.269 -7.283 1.00 94.25 215 GLU A C 1
ATOM 1742 O O . GLU A 1 215 ? -4.729 -6.392 -7.654 1.00 94.25 215 GLU A O 1
ATOM 1747 N N . VAL A 1 216 ? -5.736 -4.429 -8.078 1.00 93.44 216 VAL A N 1
ATOM 1748 C CA . VAL A 1 216 ? -6.117 -4.764 -9.463 1.00 93.44 216 VAL A CA 1
ATOM 1749 C C . VAL A 1 216 ? -4.882 -5.011 -10.327 1.00 93.44 216 VAL A C 1
ATOM 1751 O O . VAL A 1 216 ? -4.771 -6.078 -10.924 1.00 93.44 216 VAL A O 1
ATOM 1754 N N . MET A 1 217 ? -3.918 -4.084 -10.333 1.00 94.25 217 MET A N 1
ATOM 1755 C CA . MET A 1 217 ? -2.695 -4.217 -11.135 1.00 94.25 217 MET A CA 1
ATOM 1756 C C . MET A 1 217 ? -1.905 -5.481 -10.779 1.00 94.25 217 MET A C 1
ATOM 1758 O O . MET A 1 217 ? -1.414 -6.177 -11.661 1.00 94.25 217 MET A O 1
ATOM 1762 N N . LEU A 1 218 ? -1.768 -5.794 -9.489 1.00 96.25 218 LEU A N 1
ATOM 1763 C CA . LEU A 1 218 ? -1.110 -7.020 -9.034 1.00 96.25 218 LEU A CA 1
ATOM 1764 C C . LEU A 1 218 ? -1.859 -8.278 -9.471 1.00 96.25 218 LEU A C 1
ATOM 1766 O O . LEU A 1 218 ? -1.220 -9.260 -9.841 1.00 96.25 218 LEU A O 1
ATOM 1770 N N . TYR A 1 219 ? -3.190 -8.264 -9.400 1.00 96.25 219 TYR A N 1
ATOM 1771 C CA . TYR A 1 219 ? -4.001 -9.413 -9.781 1.00 96.25 219 TYR A CA 1
ATOM 1772 C C . TYR A 1 219 ? -3.964 -9.668 -11.290 1.00 96.25 219 TYR A C 1
ATOM 1774 O O . TYR A 1 219 ? -3.861 -10.819 -11.698 1.00 96.25 219 TYR A O 1
ATOM 1782 N N . GLU A 1 220 ? -3.939 -8.622 -12.116 1.00 95.50 220 GLU A N 1
ATOM 1783 C CA . GLU A 1 220 ? -3.708 -8.755 -13.560 1.00 95.50 220 GLU A CA 1
ATOM 1784 C C . GLU A 1 220 ? -2.372 -9.459 -13.841 1.00 95.50 220 GLU A C 1
ATOM 1786 O O . GLU A 1 220 ? -2.340 -10.436 -14.580 1.00 95.50 220 GLU A O 1
ATOM 1791 N N . ARG A 1 221 ? -1.289 -9.078 -13.144 1.00 94.69 221 ARG A N 1
ATOM 1792 C CA . ARG A 1 221 ? 0.019 -9.756 -13.274 1.00 94.69 221 ARG A CA 1
ATOM 1793 C C . ARG A 1 221 ? 0.053 -11.191 -12.758 1.00 94.69 221 ARG A C 1
ATOM 1795 O O . ARG A 1 221 ? 1.001 -11.907 -13.055 1.00 94.69 221 ARG A O 1
ATOM 1802 N N . PHE A 1 222 ? -0.904 -11.583 -11.925 1.00 95.44 222 PHE A N 1
ATOM 1803 C CA . PHE A 1 222 ? -1.054 -12.971 -11.501 1.00 95.44 222 PHE A CA 1
ATOM 1804 C C . PHE A 1 222 ? -1.745 -13.823 -12.580 1.00 95.44 222 PHE A C 1
ATOM 1806 O O . PHE A 1 222 ? -1.515 -15.030 -12.632 1.00 95.44 222 PHE A O 1
ATOM 1813 N N . LEU A 1 223 ? -2.602 -13.210 -13.404 1.00 93.62 223 LEU A N 1
ATOM 1814 C CA . LEU A 1 223 ? -3.330 -13.886 -14.480 1.00 93.62 223 LEU A CA 1
ATOM 1815 C C . LEU A 1 223 ? -2.524 -13.994 -15.786 1.00 93.62 223 LEU A C 1
ATOM 1817 O O . LEU A 1 223 ? -2.827 -14.886 -16.580 1.00 93.62 223 LEU A O 1
ATOM 1821 N N . ASP A 1 224 ? -1.551 -13.099 -15.989 1.00 86.75 224 ASP A N 1
ATOM 1822 C CA . ASP A 1 224 ? -0.578 -13.107 -17.099 1.00 86.75 224 ASP A CA 1
ATOM 1823 C C . ASP A 1 224 ? 0.362 -14.334 -17.068 1.00 86.75 224 ASP A C 1
ATOM 1825 O O . ASP A 1 224 ? 0.583 -14.935 -18.148 1.00 86.75 224 ASP A O 1
#

Foldseek 3Di:
DDPPPPDDDPVNVVVVVVVVVVVQVVCCVVVVDGDDQVRVFVVVLVVVQVPPPPPPPPDPPDRRPTGDDDDDPQDQFAWDAAQWKKWAQAPNNQKTWIWGWLDDIPVCVPDFTKIFTWLDMDRDDDAPVRVVPDDIDTPAMAREDCVCNRSVVIPGRGGDDDDSVPDQQQWAWEQPPPPRWIWIQHSPRPDIDTDDPVVVVVHHHDDYDYSVRVSVVSVVSVVD